Protein AF-0000000079455265 (afdb_homodimer)

pLDDT: mean 85.77, std 16.55, range [25.88, 97.94]

Radius of gyration: 20.69 Å; Cα contacts (8 Å, |Δi|>4): 339; chains: 2; bounding box: 49×58×55 Å

Nearest PDB structures (foldseek):
  6s37-assembly1_A  TM=4.394E-01  e=1.835E+00  Pseudomonas putida KT2440
  6s37-assembly1_B  TM=4.084E-01  e=3.991E+00  Pseudomonas putida KT2440
  6s1a-assembly1_B  TM=3.545E-01  e=4.190E+00  Pseudomonas putida KT2440
  5z39-assembly1_A  TM=3.601E-01  e=8.681E+00  Dictyostelium discoideum
  6s37-assembly1_A  TM=4.495E-01  e=2.405E+00  Pseudomonas putida KT2440

Solvent-accessible surface area (backbone atoms only — not comparable to full-atom values): 15069 Å² total; per-residue (Å²): 139,77,81,81,68,63,69,59,55,75,50,76,79,35,61,63,69,56,43,47,43,38,42,66,47,51,34,26,49,53,8,50,51,30,39,24,51,44,34,16,29,61,36,24,71,64,50,45,43,71,76,38,69,88,50,59,60,67,59,52,52,49,51,28,49,52,44,17,43,53,10,43,21,37,39,46,46,67,31,70,62,39,59,80,46,57,64,70,59,26,48,49,51,17,48,52,52,34,48,24,47,53,34,7,46,50,47,49,37,53,58,50,38,73,74,48,74,86,51,63,67,60,26,37,52,48,13,36,48,52,31,48,48,53,51,49,53,50,50,54,50,50,49,55,53,36,66,38,82,139,74,81,79,72,62,68,59,60,72,49,77,79,36,62,66,66,57,44,45,44,39,41,65,47,51,34,27,51,53,7,50,52,31,40,24,52,42,34,16,30,62,36,23,70,63,51,46,44,69,76,38,69,88,51,60,58,68,58,53,50,48,51,27,48,52,44,18,44,52,11,43,21,39,39,46,46,66,31,70,63,39,59,81,47,58,64,70,59,25,48,49,53,18,48,51,52,33,48,23,46,53,34,7,46,52,47,48,38,54,58,50,36,72,73,48,74,86,50,64,69,60,27,38,53,48,12,38,48,52,30,47,48,53,51,49,53,51,49,54,50,49,50,55,52,34,68,38,82

Organism: NCBI:txid69355

Structure (mmCIF, N/CA/C/O backbone):
data_AF-0000000079455265-model_v1
#
loop_
_entity.id
_entity.type
_entity.pdbx_description
1 polymer 'Uncharacterized protein'
#
loop_
_atom_site.group_PDB
_atom_site.id
_atom_site.type_symbol
_atom_site.label_atom_id
_atom_site.label_alt_id
_atom_site.label_comp_id
_atom_site.label_asym_id
_atom_site.label_entity_id
_atom_site.label_seq_id
_atom_site.pdbx_PDB_ins_code
_atom_site.Cartn_x
_atom_site.Cartn_y
_atom_site.Cartn_z
_atom_site.occupancy
_atom_site.B_iso_or_equiv
_atom_site.auth_seq_id
_atom_site.auth_comp_id
_atom_site.auth_asym_id
_atom_site.auth_atom_id
_atom_site.pdbx_PDB_model_num
ATOM 1 N N . MET A 1 1 ? 5.984 15.188 32.531 1 26.75 1 MET A N 1
ATOM 2 C CA . MET A 1 1 ? 6.594 15.633 31.266 1 26.75 1 MET A CA 1
ATOM 3 C C . MET A 1 1 ? 7.676 14.664 30.812 1 26.75 1 MET A C 1
ATOM 5 O O . MET A 1 1 ? 8.43 14.953 29.891 1 26.75 1 MET A O 1
ATOM 9 N N . GLU A 1 2 ? 8.125 13.688 31.672 1 30.86 2 GLU A N 1
ATOM 10 C CA . GLU A 1 2 ? 9.227 12.734 31.734 1 30.86 2 GLU A CA 1
ATOM 11 C C . GLU A 1 2 ? 9.211 11.797 30.531 1 30.86 2 GLU A C 1
ATOM 13 O O . GLU A 1 2 ? 10.234 11.211 30.172 1 30.86 2 GLU A O 1
ATOM 18 N N . SER A 1 3 ? 8.008 11.258 30.141 1 33.38 3 SER A N 1
ATOM 19 C CA . SER A 1 3 ? 7.723 9.922 29.641 1 33.38 3 SER A CA 1
ATOM 20 C C . SER A 1 3 ? 8.172 9.773 28.188 1 33.38 3 SER A C 1
ATOM 22 O O . SER A 1 3 ? 7.73 8.859 27.484 1 33.38 3 SER A O 1
ATOM 24 N N . SER A 1 4 ? 8.641 10.688 27.516 1 38.53 4 SER A N 1
ATOM 25 C CA . SER A 1 4 ? 9.078 10.781 26.125 1 38.53 4 SER A CA 1
ATOM 26 C C . SER A 1 4 ? 10.125 9.719 25.797 1 38.53 4 SER A C 1
ATOM 28 O O . SER A 1 4 ? 10.445 9.492 24.641 1 38.53 4 SER A O 1
ATOM 30 N N . ASP A 1 5 ? 11.125 9.445 26.578 1 38.88 5 ASP A N 1
ATOM 31 C CA . ASP A 1 5 ? 12.461 8.844 26.594 1 38.88 5 ASP A CA 1
ATOM 32 C C . ASP A 1 5 ? 12.391 7.344 26.312 1 38.88 5 ASP A C 1
ATOM 34 O O . ASP A 1 5 ? 13.297 6.777 25.703 1 38.88 5 ASP A O 1
ATOM 38 N N . GLY A 1 6 ? 11.609 6.637 27.281 1 41.06 6 GLY A N 1
ATOM 39 C CA . GLY A 1 6 ? 11.656 5.191 27.438 1 41.06 6 GLY A CA 1
ATOM 40 C C . GLY A 1 6 ? 11.273 4.441 26.188 1 41.06 6 GLY A C 1
ATOM 41 O O . GLY A 1 6 ? 11.219 3.209 26.172 1 41.06 6 GLY A O 1
ATOM 42 N N . CYS A 1 7 ? 10.305 4.938 25.516 1 46.47 7 CYS A N 1
ATOM 43 C CA . CYS A 1 7 ? 9.609 4.121 24.531 1 46.47 7 CYS A CA 1
ATOM 44 C C . CYS A 1 7 ? 10.594 3.252 23.75 1 46.47 7 CYS A C 1
ATOM 46 O O . CYS A 1 7 ? 10.344 2.066 23.531 1 46.47 7 CYS A O 1
ATOM 48 N N . CYS A 1 8 ? 11.492 3.822 22.859 1 48.44 8 CYS A N 1
ATOM 49 C CA . CYS A 1 8 ? 12.297 2.867 22.109 1 48.44 8 CYS A CA 1
ATOM 50 C C . CYS A 1 8 ? 13.422 2.299 22.953 1 48.44 8 CYS A C 1
ATOM 52 O O . CYS A 1 8 ? 14.391 2.996 23.25 1 48.44 8 CYS A O 1
ATOM 54 N N . SER A 1 9 ? 13.117 1.678 24.047 1 46.69 9 SER A N 1
ATOM 55 C CA . SER A 1 9 ? 14.094 0.929 24.812 1 46.69 9 SER A CA 1
ATOM 56 C C . SER A 1 9 ? 15.328 0.593 23.984 1 46.69 9 SER A C 1
ATOM 58 O O . SER A 1 9 ? 16.438 0.534 24.5 1 46.69 9 SER A O 1
ATOM 60 N N . LEU A 1 10 ? 15.109 0.294 22.781 1 47.81 10 LEU A N 1
ATOM 61 C CA . LEU A 1 10 ? 16.297 -0.051 22.031 1 47.81 10 LEU A CA 1
ATOM 62 C C . LEU A 1 10 ? 17.312 1.088 22.047 1 47.81 10 LEU A C 1
ATOM 64 O O . LEU A 1 10 ? 18.469 0.914 21.641 1 47.81 10 LEU A O 1
ATOM 68 N N . GLY A 1 11 ? 16.781 2.244 22.406 1 48.09 11 GLY A N 1
ATOM 69 C CA . GLY A 1 11 ? 17.625 3.432 22.469 1 48.09 11 GLY A CA 1
ATOM 70 C C . GLY A 1 11 ? 18.641 3.377 23.594 1 48.09 11 GLY A C 1
ATOM 71 O O . GLY A 1 11 ? 19.516 4.238 23.672 1 48.09 11 GLY A O 1
ATOM 72 N N . LYS A 1 12 ? 18.391 2.58 24.578 1 51.75 12 LYS A N 1
ATOM 73 C CA . LYS A 1 12 ? 19.312 2.539 25.703 1 51.75 12 LYS A CA 1
ATOM 74 C C . LYS A 1 12 ? 20.703 2.059 25.266 1 51.75 12 LYS A C 1
ATOM 76 O O . LYS A 1 12 ? 21.719 2.443 25.844 1 51.75 12 LYS A O 1
ATOM 81 N N . TYR A 1 13 ? 20.703 1.12 24.281 1 50.69 13 TYR A N 1
ATOM 82 C CA . TYR A 1 13 ? 21.984 0.491 23.984 1 50.69 13 TYR A CA 1
ATOM 83 C C . TYR A 1 13 ? 22.766 1.314 22.969 1 50.69 13 TYR A C 1
ATOM 85 O O . TYR A 1 13 ? 23.938 1.049 22.734 1 50.69 13 TYR A O 1
ATOM 93 N N . ILE A 1 14 ? 22.266 2.066 22.281 1 57.09 14 ILE A N 1
ATOM 94 C CA . ILE A 1 14 ? 22.969 2.863 21.281 1 57.09 14 ILE A CA 1
ATOM 95 C C . ILE A 1 14 ? 22.906 4.34 21.656 1 57.09 14 ILE A C 1
ATOM 97 O O . ILE A 1 14 ? 21.844 4.836 22.062 1 57.09 14 ILE A O 1
ATOM 101 N N . PRO A 1 15 ? 24.188 4.922 21.75 1 59.12 15 PRO A N 1
ATOM 102 C CA . PRO A 1 15 ? 24.172 6.363 22 1 59.12 15 PRO A CA 1
ATOM 103 C C . PRO A 1 15 ? 23.125 7.098 21.156 1 59.12 15 PRO A C 1
ATOM 105 O O . PRO A 1 15 ? 22.906 6.738 20 1 59.12 15 PRO A O 1
ATOM 108 N N . ALA A 1 16 ? 22.391 7.938 21.75 1 59.12 16 ALA A N 1
ATOM 109 C CA . ALA A 1 16 ? 21.219 8.633 21.203 1 59.12 16 ALA A CA 1
ATOM 110 C C . ALA A 1 16 ? 21.547 9.281 19.859 1 59.12 16 ALA A C 1
ATOM 112 O O . ALA A 1 16 ? 20.734 9.25 18.938 1 59.12 16 ALA A O 1
ATOM 113 N N . ASN A 1 17 ? 22.75 9.859 19.703 1 62.09 17 ASN A N 1
ATOM 114 C CA . ASN A 1 17 ? 23.141 10.555 18.469 1 62.09 17 ASN A CA 1
ATOM 115 C C . ASN A 1 17 ? 23.297 9.586 17.312 1 62.09 17 ASN A C 1
ATOM 117 O O . ASN A 1 17 ? 22.906 9.891 16.188 1 62.09 17 ASN A O 1
ATOM 121 N N . VAL A 1 18 ? 23.969 8.484 17.656 1 56.16 18 VAL A N 1
ATOM 122 C CA . VAL A 1 18 ? 24.188 7.488 16.609 1 56.16 18 VAL A CA 1
ATOM 123 C C . VAL A 1 18 ? 22.859 6.855 16.219 1 56.16 18 VAL A C 1
ATOM 125 O O . VAL A 1 18 ? 22.609 6.598 15.031 1 56.16 18 VAL A O 1
ATOM 128 N N . ARG A 1 19 ? 22.172 6.676 17.219 1 60.75 19 ARG A N 1
ATOM 129 C CA . ARG A 1 19 ? 20.875 6.066 16.953 1 60.75 19 ARG A CA 1
ATOM 130 C C . ARG A 1 19 ? 20 6.973 16.094 1 60.75 19 ARG A C 1
ATOM 132 O O . ARG A 1 19 ? 19.375 6.504 15.141 1 60.75 19 ARG A O 1
ATOM 139 N N . ALA A 1 20 ? 20.125 8.18 16.453 1 60.91 20 ALA A N 1
ATOM 140 C CA . ALA A 1 20 ? 19.344 9.141 15.68 1 60.91 20 ALA A CA 1
ATOM 141 C C . ALA A 1 20 ? 19.828 9.227 14.242 1 60.91 20 ALA A C 1
ATOM 143 O O . ALA A 1 20 ? 19.031 9.234 13.305 1 60.91 20 ALA A O 1
ATOM 144 N N . ALA A 1 21 ? 21.156 9.297 14.164 1 64.44 21 ALA A N 1
ATOM 145 C CA . ALA A 1 21 ? 21.734 9.359 12.828 1 64.44 21 ALA A CA 1
ATOM 146 C C . ALA A 1 21 ? 21.453 8.086 12.047 1 64.44 21 ALA A C 1
ATOM 148 O O . ALA A 1 21 ? 21.125 8.141 10.859 1 64.44 21 ALA A O 1
ATOM 149 N N . ALA A 1 22 ? 21.672 7.035 12.617 1 63.97 22 ALA A N 1
ATOM 150 C CA . ALA A 1 22 ? 21.438 5.742 11.969 1 63.97 22 ALA A CA 1
ATOM 151 C C . ALA A 1 22 ? 19.969 5.594 11.562 1 63.97 22 ALA A C 1
ATOM 153 O O . ALA A 1 22 ? 19.672 5.207 10.43 1 63.97 22 ALA A O 1
ATOM 154 N N . MET A 1 23 ? 19.156 5.961 12.461 1 67.56 23 MET A N 1
ATOM 155 C CA . MET A 1 23 ? 17.719 5.773 12.219 1 67.56 23 MET A CA 1
ATOM 156 C C . MET A 1 23 ? 17.188 6.832 11.258 1 67.56 23 MET A C 1
ATOM 158 O O . MET A 1 23 ? 16.25 6.574 10.508 1 67.56 23 MET A O 1
ATOM 162 N N . ASN A 1 24 ? 17.906 7.824 11.281 1 68.5 24 ASN A N 1
ATOM 163 C CA . ASN A 1 24 ? 17.344 8.922 10.5 1 68.5 24 ASN A CA 1
ATOM 164 C C . ASN A 1 24 ? 18.047 9.078 9.164 1 68.5 24 ASN A C 1
ATOM 166 O O . ASN A 1 24 ? 17.516 9.688 8.234 1 68.5 24 ASN A O 1
ATOM 170 N N . THR A 1 25 ? 19.156 8.562 9.102 1 71.25 25 THR A N 1
ATOM 171 C CA . THR A 1 25 ? 19.875 8.82 7.863 1 71.25 25 THR A CA 1
ATOM 172 C C . THR A 1 25 ? 20.266 7.504 7.184 1 71.25 25 THR A C 1
ATOM 174 O O . THR A 1 25 ? 19.828 7.234 6.062 1 71.25 25 THR A O 1
ATOM 177 N N . TYR A 1 26 ? 20.906 6.668 7.863 1 71.38 26 TYR A N 1
ATOM 178 C CA . TYR A 1 26 ? 21.516 5.516 7.195 1 71.38 26 TYR A CA 1
ATOM 179 C C . TYR A 1 26 ? 20.469 4.43 6.941 1 71.38 26 TYR A C 1
ATOM 181 O O . TYR A 1 26 ? 20.422 3.852 5.852 1 71.38 26 TYR A O 1
ATOM 189 N N . PHE A 1 27 ? 19.719 4.258 7.844 1 76.94 27 PHE A N 1
ATOM 190 C CA . PHE A 1 27 ? 18.766 3.16 7.742 1 76.94 27 PHE A CA 1
ATOM 191 C C . PHE A 1 27 ? 17.75 3.426 6.633 1 76.94 27 PHE A C 1
ATOM 193 O O . PHE A 1 27 ? 17.453 2.541 5.828 1 76.94 27 PHE A O 1
ATOM 200 N N . PRO A 1 28 ? 17.312 4.574 6.539 1 80.31 28 PRO A N 1
ATOM 201 C CA . PRO A 1 28 ? 16.359 4.863 5.457 1 80.31 28 PRO A CA 1
ATOM 202 C C . PRO A 1 28 ? 16.984 4.707 4.07 1 80.31 28 PRO A C 1
ATOM 204 O O . PRO A 1 28 ? 16.344 4.184 3.156 1 80.31 28 PRO A O 1
ATOM 207 N N . TRP A 1 29 ? 18.25 5.043 4.008 1 87.56 29 TRP A N 1
ATOM 208 C CA . TRP A 1 29 ? 18.922 4.918 2.719 1 87.56 29 TRP A CA 1
ATOM 209 C C . TRP A 1 29 ? 19.125 3.453 2.355 1 87.56 29 TRP A C 1
ATOM 211 O O . TRP A 1 29 ? 18.922 3.055 1.207 1 87.56 29 TRP A O 1
ATOM 221 N N . SER A 1 30 ? 19.516 2.754 3.316 1 89.81 30 SER A N 1
ATOM 222 C CA . SER A 1 30 ? 19.703 1.326 3.068 1 89.81 30 SER A CA 1
ATOM 223 C C . SER A 1 30 ? 18.391 0.668 2.65 1 89.81 30 SER A C 1
ATOM 225 O O . SER A 1 30 ? 18.375 -0.166 1.742 1 89.81 30 SER A O 1
ATOM 227 N N . GLY A 1 31 ? 17.359 0.992 3.287 1 93.62 31 GLY A N 1
ATOM 228 C CA . GLY A 1 31 ? 16.047 0.465 2.918 1 93.62 31 GLY A CA 1
ATOM 229 C C . GLY A 1 31 ? 15.633 0.842 1.509 1 93.62 31 GLY A C 1
ATOM 230 O O . GLY A 1 31 ? 15.062 0.024 0.785 1 93.62 31 GLY A O 1
ATOM 231 N N . ALA A 1 32 ? 15.922 2.018 1.12 1 94.25 32 ALA A N 1
ATOM 232 C CA . ALA A 1 32 ? 15.562 2.521 -0.204 1 94.25 32 ALA A CA 1
ATOM 233 C C . ALA A 1 32 ? 16.328 1.774 -1.297 1 94.25 32 ALA A C 1
ATOM 235 O O . ALA A 1 32 ? 15.758 1.438 -2.338 1 94.25 32 ALA A O 1
ATOM 236 N N . VAL A 1 33 ? 17.562 1.523 -1.053 1 93.56 33 VAL A N 1
ATOM 237 C CA . VAL A 1 33 ? 18.375 0.803 -2.018 1 93.56 33 VAL A CA 1
ATOM 238 C C . VAL A 1 33 ? 17.859 -0.627 -2.17 1 93.56 33 VAL A C 1
ATOM 240 O O . VAL A 1 33 ? 17.719 -1.126 -3.289 1 93.56 33 VAL A O 1
ATOM 243 N N . CYS A 1 34 ? 17.562 -1.274 -1.014 1 96.5 34 CYS A N 1
ATOM 244 C CA . CYS A 1 34 ? 17.016 -2.625 -1.047 1 96.5 34 CYS A CA 1
ATOM 245 C C . CYS A 1 34 ? 15.68 -2.65 -1.771 1 96.5 34 CYS A C 1
ATOM 247 O O . CYS A 1 34 ? 15.406 -3.57 -2.543 1 96.5 34 CYS A O 1
ATOM 249 N N . TYR A 1 35 ? 14.945 -1.666 -1.561 1 97.38 35 TYR A N 1
ATOM 250 C CA . TYR A 1 35 ? 13.656 -1.534 -2.227 1 97.38 35 TYR A CA 1
ATOM 251 C C . TYR A 1 35 ? 13.828 -1.429 -3.736 1 97.38 35 TYR A C 1
ATOM 253 O O . TYR A 1 35 ? 13.109 -2.08 -4.496 1 97.38 35 TYR A O 1
ATOM 261 N N . SER A 1 36 ? 14.773 -0.657 -4.223 1 96.06 36 SER A N 1
ATOM 262 C CA . SER A 1 36 ? 14.992 -0.458 -5.652 1 96.06 36 SER A CA 1
ATOM 263 C C . SER A 1 36 ? 15.531 -1.726 -6.312 1 96.06 36 SER A C 1
ATOM 265 O O . SER A 1 36 ? 15.141 -2.059 -7.434 1 96.06 36 SER A O 1
ATOM 267 N N . VAL A 1 37 ? 16.359 -2.355 -5.621 1 95.19 37 VAL A N 1
ATOM 268 C CA . VAL A 1 37 ? 16.875 -3.615 -6.133 1 95.19 37 VAL A CA 1
ATOM 269 C C . VAL A 1 37 ? 15.766 -4.652 -6.211 1 95.19 37 VAL A C 1
ATOM 271 O O . VAL A 1 37 ? 15.68 -5.414 -7.18 1 95.19 37 VAL A O 1
ATOM 274 N N . LEU A 1 38 ? 14.953 -4.605 -5.141 1 96.5 38 LEU A N 1
ATOM 275 C CA . LEU A 1 38 ? 13.812 -5.512 -5.121 1 96.5 38 LEU A CA 1
ATOM 276 C C . LEU A 1 38 ? 12.883 -5.238 -6.301 1 96.5 38 LEU A C 1
ATOM 278 O O . LEU A 1 38 ? 12.406 -6.168 -6.953 1 96.5 38 LEU A O 1
ATOM 282 N N . SER A 1 39 ? 12.594 -4.027 -6.602 1 97.31 39 SER A N 1
ATOM 283 C CA . SER A 1 39 ? 11.75 -3.641 -7.727 1 97.31 39 SER A CA 1
ATOM 284 C C . SER A 1 39 ? 12.305 -4.172 -9.047 1 97.31 39 SER A C 1
ATOM 286 O O . SER A 1 39 ? 11.578 -4.773 -9.836 1 97.31 39 SER A O 1
ATOM 288 N N . ALA A 1 40 ? 13.594 -3.99 -9.258 1 95.25 40 ALA A N 1
ATOM 289 C CA . ALA A 1 40 ? 14.242 -4.461 -10.477 1 95.25 40 ALA A CA 1
ATOM 290 C C . ALA A 1 40 ? 14.203 -5.984 -10.57 1 95.25 40 ALA A C 1
ATOM 292 O O . ALA A 1 40 ? 14 -6.543 -11.648 1 95.25 40 ALA A O 1
ATOM 293 N N . SER A 1 41 ? 14.359 -6.594 -9.492 1 95.31 41 SER A N 1
ATOM 294 C CA . SER A 1 41 ? 14.398 -8.047 -9.453 1 95.31 41 SER A CA 1
ATOM 295 C C . SER A 1 41 ? 13.023 -8.648 -9.758 1 95.31 41 SER A C 1
ATOM 297 O O . SER A 1 41 ? 12.922 -9.695 -10.398 1 95.31 41 SER A O 1
ATOM 299 N N . VAL A 1 42 ? 11.992 -8.055 -9.188 1 94.44 42 VAL A N 1
ATOM 300 C CA . VAL A 1 42 ? 10.641 -8.555 -9.414 1 94.44 42 VAL A CA 1
ATOM 301 C C . VAL A 1 42 ? 10.25 -8.352 -10.875 1 94.44 42 VAL A C 1
ATOM 303 O O . VAL A 1 42 ? 9.617 -9.227 -11.484 1 94.44 42 VAL A O 1
ATOM 306 N N . ILE A 1 43 ? 10.648 -7.27 -11.422 1 94.5 43 ILE A N 1
ATOM 307 C CA . ILE A 1 43 ? 10.312 -6.941 -12.805 1 94.5 43 ILE A CA 1
ATOM 308 C C . ILE A 1 43 ? 11.18 -7.77 -13.758 1 94.5 43 ILE A C 1
ATOM 310 O O . ILE A 1 43 ? 10.727 -8.156 -14.836 1 94.5 43 ILE A O 1
ATOM 314 N N . HIS A 1 44 ? 12.398 -8.008 -13.367 1 94.12 44 HIS A N 1
ATOM 315 C CA . HIS A 1 44 ? 13.297 -8.891 -14.109 1 94.12 44 HIS A CA 1
ATOM 316 C C . HIS A 1 44 ? 13.758 -10.062 -13.25 1 94.12 44 HIS A C 1
ATOM 318 O O . HIS A 1 44 ? 14.836 -10.016 -12.656 1 94.12 44 HIS A O 1
ATOM 324 N N . PRO A 1 45 ? 13.141 -11.188 -13.344 1 88.88 45 PRO A N 1
ATOM 325 C CA . PRO A 1 45 ? 13.367 -12.289 -12.406 1 88.88 45 PRO A CA 1
ATOM 326 C C . PRO A 1 45 ? 14.734 -12.945 -12.586 1 88.88 45 PRO A C 1
ATOM 328 O O . PRO A 1 45 ? 15.203 -13.664 -11.695 1 88.88 45 PRO A O 1
ATOM 331 N N . ASN A 1 46 ? 15.414 -12.672 -13.547 1 89.44 46 ASN A N 1
ATOM 332 C CA . ASN A 1 46 ? 16.734 -13.273 -13.758 1 89.44 46 ASN A CA 1
ATOM 333 C C . ASN A 1 46 ? 17.844 -12.375 -13.234 1 89.44 46 ASN A C 1
ATOM 335 O O . ASN A 1 46 ? 19.016 -12.734 -13.305 1 89.44 46 ASN A O 1
ATOM 339 N N . LEU A 1 47 ? 17.484 -11.305 -12.734 1 89.81 47 LEU A N 1
ATOM 340 C CA . LEU A 1 47 ? 18.484 -10.359 -12.227 1 89.81 47 LEU A CA 1
ATOM 341 C C . LEU A 1 47 ? 19.203 -10.93 -11.016 1 89.81 47 LEU A C 1
ATOM 343 O O . LEU A 1 47 ? 20.438 -10.945 -10.977 1 89.81 47 LEU A O 1
ATOM 347 N N . LEU A 1 48 ? 18.484 -11.492 -10.07 1 88.31 48 LEU A N 1
ATOM 348 C CA . LEU A 1 48 ? 19.078 -11.922 -8.805 1 88.31 48 LEU A CA 1
ATOM 349 C C . LEU A 1 48 ? 19.891 -13.195 -8.992 1 88.31 48 LEU A C 1
ATOM 351 O O . LEU A 1 48 ? 20.984 -13.32 -8.422 1 88.31 48 LEU A O 1
ATOM 355 N N . PRO A 1 49 ? 19.391 -14.102 -9.719 1 88.06 49 PRO A N 1
ATOM 356 C CA . PRO A 1 49 ? 20.234 -15.273 -9.969 1 88.06 49 PRO A CA 1
ATOM 357 C C . PRO A 1 49 ? 21.578 -14.914 -10.617 1 88.06 49 PRO A C 1
ATOM 359 O O . PRO A 1 49 ? 22.578 -15.609 -10.406 1 88.06 49 PRO A O 1
ATOM 362 N N . ARG A 1 50 ? 21.578 -13.883 -11.391 1 87.31 50 ARG A N 1
ATOM 363 C CA . ARG A 1 50 ? 22.812 -13.445 -12.031 1 87.31 50 ARG A CA 1
ATOM 364 C C . ARG A 1 50 ? 23.766 -12.828 -11.016 1 87.31 50 ARG A C 1
ATOM 366 O O . ARG A 1 50 ? 24.984 -12.984 -11.125 1 87.31 50 ARG A O 1
ATOM 373 N N . ILE A 1 51 ? 23.219 -12.133 -10.055 1 87.19 51 ILE A N 1
ATOM 374 C CA . ILE A 1 51 ? 24.031 -11.461 -9.039 1 87.19 51 ILE A CA 1
ATOM 375 C C . ILE A 1 51 ? 24.375 -12.453 -7.926 1 87.19 51 ILE A C 1
ATOM 377 O O . ILE A 1 51 ? 25.5 -12.438 -7.406 1 87.19 51 ILE A O 1
ATOM 381 N N . PHE A 1 52 ? 23.469 -13.297 -7.551 1 89.12 52 PHE A N 1
ATOM 382 C CA . PHE A 1 52 ? 23.641 -14.281 -6.488 1 89.12 52 PHE A CA 1
ATOM 383 C C . PHE A 1 52 ? 23.328 -15.68 -6.992 1 89.12 52 PHE A C 1
ATOM 385 O O . PHE A 1 52 ? 22.297 -16.25 -6.645 1 89.12 52 PHE A O 1
ATOM 392 N N . PRO A 1 53 ? 24.297 -16.281 -7.664 1 86.56 53 PRO A N 1
ATOM 393 C CA . PRO A 1 53 ? 24.031 -17.578 -8.305 1 86.56 53 PRO A CA 1
ATOM 394 C C . PRO A 1 53 ? 23.906 -18.719 -7.305 1 86.56 53 PRO A C 1
ATOM 396 O O . PRO A 1 53 ? 23.25 -19.719 -7.59 1 86.56 53 PRO A O 1
ATOM 399 N N . GLU A 1 54 ? 24.328 -18.578 -6.207 1 89.44 54 GLU A N 1
ATOM 400 C CA . GLU A 1 54 ? 24.359 -19.672 -5.238 1 89.44 54 GLU A CA 1
ATOM 401 C C . GLU A 1 54 ? 23.125 -19.625 -4.328 1 89.44 54 GLU A C 1
ATOM 403 O O . GLU A 1 54 ? 22.844 -20.594 -3.615 1 89.44 54 GLU A O 1
ATOM 408 N N . GLN A 1 55 ? 22.438 -18.547 -4.367 1 87.56 55 GLN A N 1
ATOM 409 C CA . GLN A 1 55 ? 21.312 -18.375 -3.455 1 87.56 55 GLN A CA 1
ATOM 410 C C . GLN A 1 55 ? 19.984 -18.531 -4.188 1 87.56 55 GLN A C 1
ATOM 412 O O . GLN A 1 55 ? 19.891 -18.234 -5.379 1 87.56 55 GLN A O 1
ATOM 417 N N . ASP A 1 56 ? 19.078 -19.047 -3.393 1 90.88 56 ASP A N 1
ATOM 418 C CA . ASP A 1 56 ? 17.734 -19.125 -3.951 1 90.88 56 ASP A CA 1
ATOM 419 C C . ASP A 1 56 ? 17.109 -17.75 -4.117 1 90.88 56 ASP A C 1
ATOM 421 O O . ASP A 1 56 ? 17.25 -16.891 -3.24 1 90.88 56 ASP A O 1
ATOM 425 N N . VAL A 1 57 ? 16.484 -17.406 -5.211 1 88.75 57 VAL A N 1
ATOM 426 C CA . VAL A 1 57 ? 15.891 -16.125 -5.555 1 88.75 57 VAL A CA 1
ATOM 427 C C . VAL A 1 57 ? 14.891 -15.703 -4.48 1 88.75 57 VAL A C 1
ATOM 429 O O . VAL A 1 57 ? 14.852 -14.539 -4.078 1 88.75 57 VAL A O 1
ATOM 432 N N . GLY A 1 58 ? 14.109 -16.594 -4.004 1 90.81 58 GLY A N 1
ATOM 433 C CA . GLY A 1 58 ? 13.117 -16.312 -2.982 1 90.81 58 GLY A CA 1
ATOM 434 C C . GLY A 1 58 ? 13.719 -15.828 -1.678 1 90.81 58 GLY A C 1
ATOM 435 O O . GLY A 1 58 ? 13.195 -14.898 -1.054 1 90.81 58 GLY A O 1
ATOM 436 N N . THR A 1 59 ? 14.781 -16.438 -1.371 1 92.94 59 THR A N 1
ATOM 437 C CA . THR A 1 59 ? 15.453 -16.062 -0.132 1 92.94 59 THR A CA 1
ATOM 438 C C . THR A 1 59 ? 16.031 -14.656 -0.234 1 92.94 59 THR A C 1
ATOM 440 O O . THR A 1 59 ? 15.891 -13.852 0.693 1 92.94 59 THR A O 1
ATOM 443 N N . VAL A 1 60 ? 16.609 -14.367 -1.313 1 93.31 60 VAL A N 1
ATOM 444 C CA . VAL A 1 60 ? 17.219 -13.055 -1.517 1 93.31 60 VAL A CA 1
ATOM 445 C C . VAL A 1 60 ? 16.141 -11.984 -1.557 1 93.31 60 VAL A C 1
ATOM 447 O O . VAL A 1 60 ? 16.297 -10.914 -0.96 1 93.31 60 VAL A O 1
ATOM 450 N N . GLU A 1 61 ? 15.055 -12.258 -2.191 1 94.25 61 GLU A N 1
ATOM 451 C CA . GLU A 1 61 ? 13.953 -11.305 -2.271 1 94.25 61 GLU A CA 1
ATOM 452 C C . GLU A 1 61 ? 13.359 -11.039 -0.892 1 94.25 61 GLU A C 1
ATOM 454 O O . GLU A 1 61 ? 13.008 -9.898 -0.575 1 94.25 61 GLU A O 1
ATOM 459 N N . ASN A 1 62 ? 13.328 -12.055 -0.098 1 92.44 62 ASN A N 1
ATOM 460 C CA . ASN A 1 62 ? 12.805 -11.898 1.254 1 92.44 62 ASN A CA 1
ATOM 461 C C . ASN A 1 62 ? 13.719 -11.031 2.115 1 92.44 62 ASN A C 1
ATOM 463 O O . ASN A 1 62 ? 13.25 -10.219 2.91 1 92.44 62 ASN A O 1
ATOM 467 N N . VAL A 1 63 ? 14.961 -11.258 1.928 1 93.94 63 VAL A N 1
ATOM 468 C CA . VAL A 1 63 ? 15.93 -10.453 2.668 1 93.94 63 VAL A CA 1
ATOM 469 C C . VAL A 1 63 ? 15.82 -8.992 2.242 1 93.94 63 VAL A C 1
ATOM 471 O O . VAL A 1 63 ? 15.836 -8.094 3.084 1 93.94 63 VAL A O 1
ATOM 474 N N . LEU A 1 64 ? 15.711 -8.789 0.943 1 95.5 64 LEU A N 1
ATOM 475 C CA . LEU A 1 64 ? 15.555 -7.438 0.42 1 95.5 64 LEU A CA 1
ATOM 476 C C . LEU A 1 64 ? 14.266 -6.801 0.928 1 95.5 64 LEU A C 1
ATOM 478 O O . LEU A 1 64 ? 14.25 -5.617 1.278 1 95.5 64 LEU A O 1
ATOM 482 N N . LEU A 1 65 ? 13.242 -7.578 1.003 1 95.56 65 LEU A N 1
ATOM 483 C CA . LEU A 1 65 ? 11.945 -7.09 1.471 1 95.56 65 LEU A CA 1
ATOM 484 C C . LEU A 1 65 ? 12.016 -6.699 2.943 1 95.56 65 LEU A C 1
ATOM 486 O O . LEU A 1 65 ? 11.539 -5.629 3.328 1 95.56 65 LEU A O 1
ATOM 490 N N . VAL A 1 66 ? 12.633 -7.555 3.758 1 94.62 66 VAL A N 1
ATOM 491 C CA . VAL A 1 66 ? 12.742 -7.297 5.188 1 94.62 66 VAL A CA 1
ATOM 492 C C . VAL A 1 66 ? 13.625 -6.07 5.426 1 94.62 66 VAL A C 1
ATOM 494 O O . VAL A 1 66 ? 13.297 -5.219 6.258 1 94.62 66 VAL A O 1
ATOM 497 N N . ALA A 1 67 ? 14.672 -6.012 4.695 1 94.56 67 ALA A N 1
ATOM 498 C CA . ALA A 1 67 ? 15.562 -4.855 4.809 1 94.56 67 ALA A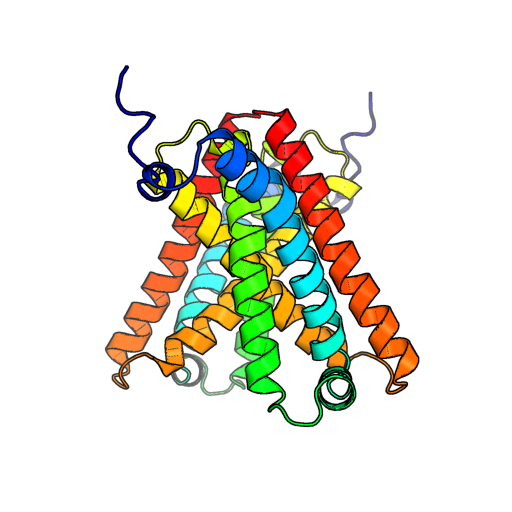 CA 1
ATOM 499 C C . ALA A 1 67 ? 14.844 -3.574 4.395 1 94.56 67 ALA A C 1
ATOM 501 O O . ALA A 1 67 ? 15.016 -2.529 5.027 1 94.56 67 ALA A O 1
ATOM 502 N N . SER A 1 68 ? 14.133 -3.65 3.299 1 95.75 68 SER A N 1
ATOM 503 C CA . SER A 1 68 ? 13.352 -2.5 2.859 1 95.75 68 SER A CA 1
ATOM 504 C C . SER A 1 68 ? 12.305 -2.111 3.896 1 95.75 68 SER A C 1
ATOM 506 O O . SER A 1 68 ? 12.078 -0.926 4.148 1 95.75 68 SER A O 1
ATOM 508 N N . HIS A 1 69 ? 11.656 -3.039 4.535 1 95.5 69 HIS A N 1
ATOM 509 C CA . HIS A 1 69 ? 10.656 -2.791 5.562 1 95.5 69 HIS A CA 1
ATOM 510 C C . HIS A 1 69 ? 11.258 -2.053 6.754 1 95.5 69 HIS A C 1
ATOM 512 O O . HIS A 1 69 ? 10.672 -1.086 7.25 1 95.5 69 HIS A O 1
ATOM 518 N N . MET A 1 70 ? 12.367 -2.52 7.16 1 93.12 70 MET A N 1
ATOM 519 C CA . MET A 1 70 ? 13.016 -1.921 8.32 1 93.12 70 MET A CA 1
ATOM 520 C C . MET A 1 70 ? 13.508 -0.513 8 1 93.12 70 MET A C 1
ATOM 522 O O . MET A 1 70 ? 13.32 0.411 8.789 1 93.12 70 MET A O 1
ATOM 526 N N . GLY A 1 71 ? 14.156 -0.406 6.926 1 93.31 71 GLY A N 1
ATOM 527 C CA . GLY A 1 71 ? 14.672 0.899 6.539 1 93.31 71 GLY A CA 1
ATOM 528 C C . GLY A 1 71 ? 13.578 1.926 6.309 1 93.31 71 GLY A C 1
ATOM 529 O O . GLY A 1 71 ? 13.602 3.004 6.906 1 93.31 71 GLY A O 1
ATOM 530 N N . ILE A 1 72 ? 12.594 1.582 5.469 1 94.75 72 ILE A N 1
ATOM 531 C CA . ILE A 1 72 ? 11.5 2.498 5.145 1 94.75 72 ILE A CA 1
ATOM 532 C C . ILE A 1 72 ? 10.625 2.711 6.379 1 94.75 72 ILE A C 1
ATOM 534 O O . ILE A 1 72 ? 10.125 3.812 6.605 1 94.75 72 ILE A O 1
ATOM 538 N N . GLY A 1 73 ? 10.508 1.698 7.172 1 94.44 73 GLY A N 1
ATOM 539 C CA . GLY A 1 73 ? 9.758 1.822 8.414 1 94.44 73 GLY A CA 1
ATOM 540 C C . GLY A 1 73 ? 10.375 2.807 9.383 1 94.44 73 GLY A C 1
ATOM 541 O O . GLY A 1 73 ? 9.672 3.607 10 1 94.44 73 GLY A O 1
ATOM 542 N N . ALA A 1 74 ? 11.641 2.73 9.547 1 90.38 74 ALA A N 1
ATOM 543 C CA . ALA A 1 74 ? 12.336 3.678 10.414 1 90.38 74 ALA A CA 1
ATOM 544 C C . ALA A 1 74 ? 12.211 5.102 9.883 1 90.38 74 ALA A C 1
ATOM 546 O O . ALA A 1 74 ? 12.016 6.043 10.656 1 90.38 74 ALA A O 1
ATOM 547 N N . PHE A 1 75 ? 12.336 5.16 8.617 1 92.19 75 PHE A N 1
ATOM 548 C CA . PHE A 1 75 ? 12.156 6.453 7.973 1 92.19 75 PHE A CA 1
ATOM 549 C C . PHE A 1 75 ? 10.773 7.02 8.266 1 92.19 75 PHE A C 1
ATOM 551 O O . PHE A 1 75 ? 10.641 8.195 8.617 1 92.19 75 PHE A O 1
ATOM 558 N N . MET A 1 76 ? 9.805 6.156 8.18 1 93.75 76 MET A N 1
ATOM 559 C CA . MET A 1 76 ? 8.422 6.57 8.406 1 93.75 76 MET A CA 1
ATOM 560 C C . MET A 1 76 ? 8.195 6.949 9.859 1 93.75 76 MET A C 1
ATOM 562 O O . MET A 1 76 ? 7.52 7.938 10.148 1 93.75 76 MET A O 1
ATOM 566 N N . ALA A 1 77 ? 8.773 6.211 10.758 1 90.56 77 ALA A N 1
ATOM 567 C CA . ALA A 1 77 ? 8.578 6.441 12.195 1 90.56 77 ALA A CA 1
ATOM 568 C C . ALA A 1 77 ? 9.242 7.746 12.633 1 90.56 77 ALA A C 1
ATOM 570 O O . ALA A 1 77 ? 8.867 8.32 13.656 1 90.56 77 ALA A O 1
ATOM 571 N N . GLY A 1 78 ? 10.219 8.18 11.891 1 88.94 78 GLY A N 1
ATOM 572 C CA . GLY A 1 78 ? 10.945 9.391 12.258 1 88.94 78 GLY A CA 1
ATOM 573 C C . GLY A 1 78 ? 10.414 10.633 11.578 1 88.94 78 GLY A C 1
ATOM 574 O O . GLY A 1 78 ? 11.008 11.711 11.695 1 88.94 78 GLY A O 1
ATOM 575 N N . ARG A 1 79 ? 9.289 10.484 10.961 1 91 79 ARG A N 1
ATOM 576 C CA . ARG A 1 79 ? 8.719 11.633 10.266 1 91 79 ARG A CA 1
ATOM 577 C C . ARG A 1 79 ? 8.078 12.609 11.242 1 91 79 ARG A C 1
ATOM 579 O O . ARG A 1 79 ? 7.461 12.195 12.227 1 91 79 ARG A O 1
ATOM 586 N N . PRO A 1 80 ? 8.18 13.945 10.977 1 90 80 PRO A N 1
ATOM 587 C CA . PRO A 1 80 ? 7.699 14.977 11.898 1 90 80 PRO A CA 1
ATOM 588 C C . PRO A 1 80 ? 6.203 14.875 12.172 1 90 80 PRO A C 1
ATOM 590 O O . PRO A 1 80 ? 5.762 15.125 13.297 1 90 80 PRO A O 1
ATOM 593 N N . HIS A 1 81 ? 5.402 14.539 11.281 1 91.81 81 HIS A N 1
ATOM 594 C CA . HIS A 1 81 ? 3.961 14.523 11.492 1 91.81 81 HIS A CA 1
ATOM 595 C C . HIS A 1 81 ? 3.553 13.383 12.422 1 91.81 81 HIS A C 1
ATOM 597 O O . HIS A 1 81 ? 2.447 13.383 12.969 1 91.81 81 HIS A O 1
ATOM 603 N N . LEU A 1 82 ? 4.469 12.391 12.578 1 92 82 LEU A N 1
ATOM 604 C CA . LEU A 1 82 ? 4.176 11.273 13.461 1 92 82 LEU A CA 1
ATOM 605 C C . LEU A 1 82 ? 4.84 11.461 14.82 1 92 82 LEU A C 1
ATOM 607 O O . LEU A 1 82 ? 4.504 10.766 15.781 1 92 82 LEU A O 1
ATOM 611 N N . MET A 1 83 ? 5.699 12.414 14.898 1 88.44 83 MET A N 1
ATOM 612 C CA . MET A 1 83 ? 6.496 12.586 16.109 1 88.44 83 MET A CA 1
ATOM 613 C C . MET A 1 83 ? 5.652 13.164 17.25 1 88.44 83 MET A C 1
ATOM 615 O O . MET A 1 83 ? 6.027 13.062 18.406 1 88.44 83 MET A O 1
ATOM 619 N N . SER A 1 84 ? 4.547 13.695 16.969 1 87.38 84 SER A N 1
ATOM 620 C CA . SER A 1 84 ? 3.668 14.25 18 1 87.38 84 SER A CA 1
ATOM 621 C C . SER A 1 84 ? 2.836 13.164 18.656 1 87.38 84 SER A C 1
ATOM 623 O O . SER A 1 84 ? 2.221 13.391 19.703 1 87.38 84 SER A O 1
ATOM 625 N N . LEU A 1 85 ? 2.852 11.992 18.141 1 91.06 85 LEU A N 1
ATOM 626 C CA . LEU A 1 85 ? 2.029 10.891 18.625 1 91.06 85 LEU A CA 1
ATOM 627 C C . LEU A 1 85 ? 2.777 10.086 19.688 1 91.06 85 LEU A C 1
ATOM 629 O O . LEU A 1 85 ? 4.012 10.07 19.703 1 91.06 85 LEU A O 1
ATOM 633 N N . PRO A 1 86 ? 1.979 9.492 20.562 1 91.94 86 PRO A N 1
ATOM 634 C CA . PRO A 1 86 ? 2.633 8.539 21.453 1 91.94 86 PRO A CA 1
ATOM 635 C C . PRO A 1 86 ? 3.35 7.414 20.719 1 91.94 86 PRO A C 1
ATOM 637 O O . PRO A 1 86 ? 2.988 7.094 19.578 1 91.94 86 PRO A O 1
ATOM 640 N N . CYS A 1 87 ? 4.32 6.742 21.328 1 87.75 87 CYS A N 1
ATOM 641 C CA . CYS A 1 87 ? 5.215 5.773 20.703 1 87.75 87 CYS A CA 1
ATOM 642 C C . CYS A 1 87 ? 4.43 4.625 20.078 1 87.75 87 CYS A C 1
ATOM 644 O O . CYS A 1 87 ? 4.668 4.25 18.938 1 87.75 87 CYS A O 1
ATOM 646 N N . LYS A 1 88 ? 3.523 4.129 20.828 1 92.06 88 LYS A N 1
ATOM 647 C CA . LYS A 1 88 ? 2.764 2.977 20.344 1 92.06 88 LYS A CA 1
ATOM 648 C C . LYS A 1 88 ? 1.978 3.322 19.078 1 92.06 88 LYS A C 1
ATOM 650 O O . LYS A 1 88 ? 1.95 2.543 18.125 1 92.06 88 LYS A O 1
ATOM 655 N N . GLN A 1 89 ? 1.325 4.449 19.078 1 93.88 89 GLN A N 1
ATOM 656 C CA . GLN A 1 89 ? 0.541 4.875 17.922 1 93.88 89 GLN A CA 1
ATOM 657 C C . GLN A 1 89 ? 1.443 5.23 16.75 1 93.88 89 GLN A C 1
ATOM 659 O O . GLN A 1 89 ? 1.106 4.953 15.594 1 93.88 89 GLN A O 1
ATOM 664 N N . ARG A 1 90 ? 2.539 5.816 17.031 1 94 90 ARG A N 1
ATOM 665 C CA . ARG A 1 90 ? 3.523 6.172 16.016 1 94 90 ARG A CA 1
ATOM 666 C C . ARG A 1 90 ? 3.982 4.941 15.242 1 94 90 ARG A C 1
ATOM 668 O O . ARG A 1 90 ? 3.975 4.934 14.016 1 94 90 ARG A O 1
ATOM 675 N N . TRP A 1 91 ? 4.281 3.932 15.992 1 92.56 91 TRP A N 1
ATOM 676 C CA . TRP A 1 91 ? 4.793 2.717 15.367 1 92.56 91 TRP A CA 1
ATOM 677 C C . TRP A 1 91 ? 3.67 1.958 14.664 1 92.56 91 TRP A C 1
ATOM 679 O O . TRP A 1 91 ? 3.9 1.298 13.648 1 92.56 91 TRP A O 1
ATOM 689 N N . LEU A 1 92 ? 2.5 2.113 15.195 1 95 92 LEU A N 1
ATOM 690 C CA . LEU A 1 92 ? 1.369 1.488 14.523 1 95 92 LEU A CA 1
ATOM 691 C C . LEU A 1 92 ? 1.171 2.084 13.133 1 95 92 LEU A C 1
ATOM 693 O O . LEU A 1 92 ? 1.078 1.352 12.141 1 95 92 LEU A O 1
ATOM 697 N N . TYR A 1 93 ? 1.192 3.383 13.047 1 96.31 93 TYR A N 1
ATOM 698 C CA . TYR A 1 93 ? 0.995 4.051 11.766 1 96.31 93 TYR A CA 1
ATOM 699 C C . TYR A 1 93 ? 2.189 3.83 10.852 1 96.31 93 TYR A C 1
ATOM 701 O O . TYR A 1 93 ? 2.023 3.58 9.656 1 96.31 93 TYR A O 1
ATOM 709 N N . ALA A 1 94 ? 3.371 3.85 11.414 1 95.94 94 ALA A N 1
ATOM 710 C CA . ALA A 1 94 ? 4.574 3.65 10.617 1 95.94 94 ALA A CA 1
ATOM 711 C C . ALA A 1 94 ? 4.598 2.256 9.992 1 95.94 94 ALA A C 1
ATOM 713 O O . ALA A 1 94 ? 4.863 2.104 8.797 1 95.94 94 ALA A O 1
ATOM 714 N N . THR A 1 95 ? 4.324 1.312 10.805 1 95.38 95 THR A N 1
ATOM 715 C CA . THR A 1 95 ? 4.328 -0.067 10.328 1 95.38 95 THR A CA 1
ATOM 716 C C . THR A 1 95 ? 3.203 -0.291 9.32 1 95.38 95 THR A C 1
ATOM 718 O O . THR A 1 95 ? 3.4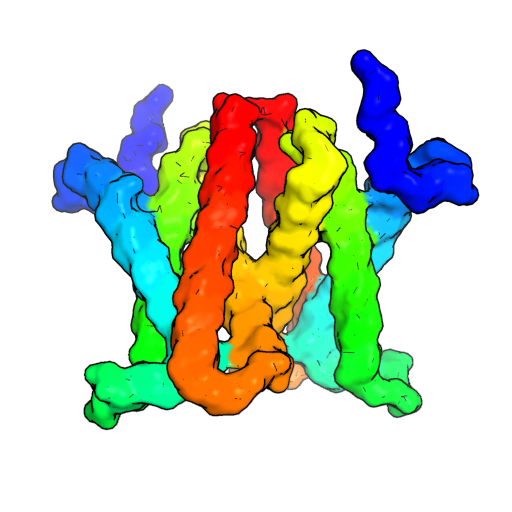02 -0.944 8.297 1 95.38 95 THR A O 1
ATOM 721 N N . TYR A 1 96 ? 2.102 0.242 9.625 1 97 96 TYR A N 1
ATOM 722 C CA . TYR A 1 96 ? 0.945 0.145 8.742 1 97 96 TYR A CA 1
ATOM 723 C C . TYR A 1 96 ? 1.265 0.702 7.363 1 97 96 TYR A C 1
ATOM 725 O O . TYR A 1 96 ? 1.055 0.029 6.352 1 97 96 TYR A O 1
ATOM 733 N N . LEU A 1 97 ? 1.778 1.857 7.289 1 97.25 97 LEU A N 1
ATOM 734 C CA . LEU A 1 97 ? 2.078 2.533 6.031 1 97.25 97 LEU A CA 1
ATOM 735 C C . LEU A 1 97 ? 3.209 1.826 5.293 1 97.25 97 LEU A C 1
AT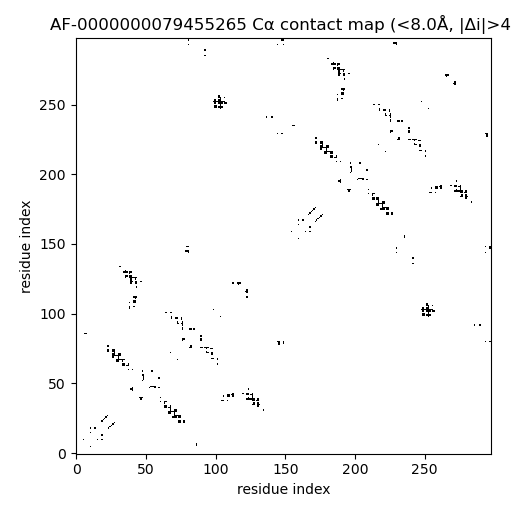OM 737 O O . LEU A 1 97 ? 3.164 1.689 4.066 1 97.25 97 LEU A O 1
ATOM 741 N N . THR A 1 98 ? 4.16 1.342 6.039 1 97.5 98 THR A N 1
ATOM 742 C CA . THR A 1 98 ? 5.305 0.673 5.426 1 97.5 98 THR A CA 1
ATOM 743 C C . THR A 1 98 ? 4.887 -0.666 4.824 1 97.5 98 THR A C 1
ATOM 745 O O . THR A 1 98 ? 5.344 -1.033 3.738 1 97.5 98 THR A O 1
ATOM 748 N N . VAL A 1 99 ? 4.047 -1.323 5.508 1 96.62 99 VAL A N 1
ATOM 749 C CA . VAL A 1 99 ? 3.557 -2.602 5 1 96.62 99 VAL A CA 1
ATOM 750 C C . VAL A 1 99 ? 2.764 -2.377 3.715 1 96.62 99 VAL A C 1
ATOM 752 O O . VAL A 1 99 ? 2.99 -3.061 2.713 1 96.62 99 VAL A O 1
ATOM 755 N N . LEU A 1 100 ? 1.896 -1.432 3.727 1 96.94 100 LEU A N 1
ATOM 756 C CA . LEU A 1 100 ? 1.097 -1.122 2.547 1 96.94 100 LEU A CA 1
ATOM 757 C C . LEU A 1 100 ? 1.985 -0.68 1.389 1 96.94 100 LEU A C 1
ATOM 759 O O . LEU A 1 100 ? 1.742 -1.05 0.238 1 96.94 100 LEU A O 1
ATOM 763 N N . PHE A 1 101 ? 2.967 0.072 1.681 1 97.94 101 PHE A N 1
ATOM 764 C CA . PHE A 1 101 ? 3.879 0.574 0.66 1 97.94 101 PHE A CA 1
ATOM 765 C C . PHE A 1 101 ? 4.652 -0.57 0.013 1 97.94 101 PHE A C 1
ATOM 767 O O . PHE A 1 101 ? 4.68 -0.691 -1.213 1 97.94 101 PHE A O 1
ATOM 774 N N . ASN A 1 102 ? 5.242 -1.403 0.869 1 97.75 102 ASN A N 1
ATOM 775 C CA . ASN A 1 102 ? 6.066 -2.49 0.355 1 97.75 102 ASN A CA 1
ATOM 776 C C . ASN A 1 102 ? 5.223 -3.557 -0.34 1 97.75 102 ASN A C 1
ATOM 778 O O . ASN A 1 102 ? 5.543 -3.979 -1.452 1 97.75 102 ASN A O 1
ATOM 782 N N . MET A 1 103 ? 4.191 -3.924 0.3 1 97.31 103 MET A N 1
ATOM 783 C CA . MET A 1 103 ? 3.355 -4.98 -0.264 1 97.31 103 MET A CA 1
ATOM 784 C C . MET A 1 103 ? 2.623 -4.488 -1.508 1 97.31 103 MET A C 1
ATOM 786 O O . MET A 1 103 ? 2.496 -5.223 -2.49 1 97.31 103 MET A O 1
ATOM 790 N N . GLY A 1 104 ? 2.16 -3.312 -1.418 1 97.62 104 GLY A N 1
ATOM 791 C CA . GLY A 1 104 ? 1.514 -2.717 -2.578 1 97.62 104 GLY A CA 1
ATOM 792 C C . GLY A 1 104 ? 2.443 -2.566 -3.766 1 97.62 104 GLY A C 1
ATOM 793 O O . GLY A 1 104 ? 2.041 -2.795 -4.91 1 97.62 104 GLY A O 1
ATOM 794 N N . SER A 1 105 ? 3.66 -2.154 -3.514 1 97.69 105 SER A N 1
ATOM 795 C CA . SER A 1 105 ? 4.648 -2.045 -4.582 1 97.69 105 SER A CA 1
ATOM 796 C C . SER A 1 105 ? 4.953 -3.406 -5.195 1 97.69 105 SER A C 1
ATOM 798 O O . SER A 1 105 ? 5.035 -3.539 -6.418 1 97.69 105 SER A O 1
ATOM 800 N N . LEU A 1 106 ? 5.074 -4.371 -4.336 1 96.5 106 LEU A N 1
ATOM 801 C CA . LEU A 1 106 ? 5.383 -5.719 -4.801 1 96.5 106 LEU A CA 1
ATOM 802 C C . LEU A 1 106 ? 4.32 -6.215 -5.777 1 96.5 106 LEU A C 1
ATOM 804 O O . LEU A 1 106 ? 4.648 -6.719 -6.852 1 96.5 106 LEU A O 1
ATOM 808 N N . LEU A 1 107 ? 3.135 -6.051 -5.328 1 96.06 107 LEU A N 1
ATOM 809 C CA . LEU A 1 107 ? 2.064 -6.516 -6.203 1 96.06 107 LEU A CA 1
ATOM 810 C C . LEU A 1 107 ? 1.984 -5.66 -7.465 1 96.06 107 LEU A C 1
ATOM 812 O O . LEU A 1 107 ? 1.776 -6.184 -8.562 1 96.06 107 LEU A O 1
ATOM 816 N N . SER A 1 108 ? 2.135 -4.41 -7.379 1 96.25 108 SER A N 1
ATOM 817 C CA . SER A 1 108 ? 2.137 -3.535 -8.547 1 96.25 108 SER A CA 1
ATOM 818 C C . SER A 1 108 ? 3.244 -3.916 -9.523 1 96.25 108 SER A C 1
ATOM 820 O O . SER A 1 108 ? 3.027 -3.938 -10.734 1 96.25 108 SER A O 1
ATOM 822 N N . TRP A 1 109 ? 4.414 -4.207 -9.023 1 96.69 109 TRP A N 1
ATOM 823 C CA . TRP A 1 109 ? 5.531 -4.621 -9.859 1 96.69 109 TRP A CA 1
ATOM 824 C C . TRP A 1 109 ? 5.207 -5.922 -10.594 1 96.69 109 TRP A C 1
ATOM 826 O O . TRP A 1 109 ? 5.559 -6.086 -11.766 1 96.69 109 TRP A O 1
ATOM 836 N N . ALA A 1 110 ? 4.59 -6.859 -9.914 1 93.56 110 ALA A N 1
ATOM 837 C CA . ALA A 1 110 ? 4.215 -8.133 -10.516 1 93.56 110 ALA A CA 1
ATOM 838 C C . ALA A 1 110 ? 3.248 -7.926 -11.68 1 93.56 110 ALA A C 1
ATOM 840 O O . ALA A 1 110 ? 3.375 -8.57 -12.727 1 93.56 110 ALA A O 1
ATOM 841 N N . VAL A 1 111 ? 2.305 -7.047 -11.445 1 91.88 111 VAL A N 1
ATOM 842 C CA . VAL A 1 111 ? 1.325 -6.758 -12.492 1 91.88 111 VAL A CA 1
ATOM 843 C C . VAL A 1 111 ? 2.012 -6.07 -13.664 1 91.88 111 VAL A C 1
ATOM 845 O O . VAL A 1 111 ? 1.76 -6.41 -14.828 1 91.88 111 VAL A O 1
ATOM 848 N N . ILE A 1 112 ? 2.85 -5.148 -13.367 1 93.88 112 ILE A N 1
ATOM 849 C CA . ILE A 1 112 ? 3.533 -4.363 -14.383 1 93.88 112 ILE A CA 1
ATOM 850 C C . ILE A 1 112 ? 4.449 -5.27 -15.203 1 93.88 112 ILE A C 1
ATOM 852 O O . ILE A 1 112 ? 4.586 -5.094 -16.422 1 93.88 112 ILE A O 1
ATOM 856 N N . ARG A 1 113 ? 5.086 -6.191 -14.609 1 93.56 113 ARG A N 1
ATOM 857 C CA . ARG A 1 113 ? 6.035 -7.086 -15.266 1 93.56 113 ARG A CA 1
ATOM 858 C C . ARG A 1 113 ? 5.371 -7.84 -16.422 1 93.56 113 ARG A C 1
ATOM 860 O O . ARG A 1 113 ? 6.008 -8.117 -17.438 1 93.56 113 ARG A O 1
ATOM 867 N N . VAL A 1 114 ? 4.09 -8.234 -16.25 1 90.19 114 VAL A N 1
ATOM 868 C CA . VAL A 1 114 ? 3.357 -8.992 -17.266 1 90.19 114 VAL A CA 1
ATOM 869 C C . VAL A 1 114 ? 3.113 -8.117 -18.484 1 90.19 114 VAL A C 1
ATOM 871 O O . VAL A 1 114 ? 3.029 -8.625 -19.609 1 90.19 114 VAL A O 1
ATOM 874 N N . ALA A 1 115 ? 3.053 -6.91 -18.266 1 90.38 115 ALA A N 1
ATOM 875 C CA . ALA A 1 115 ? 2.727 -5.98 -19.344 1 90.38 115 ALA A CA 1
ATOM 876 C C . ALA A 1 115 ? 3.988 -5.496 -20.047 1 90.38 115 ALA A C 1
ATOM 878 O O . ALA A 1 115 ? 3.91 -4.812 -21.062 1 90.38 115 ALA A O 1
ATOM 879 N N . LEU A 1 116 ? 5.176 -5.77 -19.578 1 90.94 116 LEU A N 1
ATOM 880 C CA . LEU A 1 116 ? 6.422 -5.219 -20.109 1 90.94 116 LEU A CA 1
ATOM 881 C C . LEU A 1 116 ? 7.02 -6.141 -21.172 1 90.94 116 LEU A C 1
ATOM 883 O O . LEU A 1 116 ? 6.77 -7.348 -21.156 1 90.94 116 LEU A O 1
ATOM 887 N N . PRO A 1 117 ? 7.766 -5.48 -22.141 1 88.12 117 PRO A N 1
ATOM 888 C CA . PRO A 1 117 ? 8.43 -6.297 -23.156 1 88.12 117 PRO A CA 1
ATOM 889 C C . PRO A 1 117 ? 9.438 -7.273 -22.578 1 88.12 117 PRO A C 1
ATOM 891 O O . PRO A 1 117 ? 9.891 -7.094 -21.438 1 88.12 117 PRO A O 1
ATOM 894 N N . SER A 1 118 ? 9.914 -8.258 -23.344 1 86.81 118 SER A N 1
ATOM 895 C CA . SER A 1 118 ? 10.734 -9.359 -22.844 1 86.81 118 SER A CA 1
ATOM 896 C C . SER A 1 118 ? 12.219 -9.008 -22.891 1 86.81 118 SER A C 1
ATOM 898 O O . SER A 1 118 ? 13.055 -9.742 -22.359 1 86.81 118 SER A O 1
ATOM 900 N N . ASN A 1 119 ? 12.523 -7.875 -23.25 1 91 119 ASN A N 1
ATOM 901 C CA . ASN A 1 119 ? 13.938 -7.508 -23.297 1 91 119 ASN A CA 1
ATOM 902 C C . ASN A 1 119 ? 14.5 -7.328 -21.891 1 91 119 ASN A C 1
ATOM 904 O O . ASN A 1 119 ? 14.039 -6.477 -21.125 1 91 119 ASN A O 1
ATOM 908 N N . GLY A 1 120 ? 15.539 -8.039 -21.594 1 88.56 120 GLY A N 1
ATOM 909 C CA . GLY A 1 120 ? 16.125 -8.062 -20.266 1 88.56 120 GLY A CA 1
ATOM 910 C C . GLY A 1 120 ? 16.641 -6.711 -19.812 1 88.56 120 GLY A C 1
ATOM 911 O O . GLY A 1 120 ? 16.359 -6.281 -18.688 1 88.56 120 GLY A O 1
ATOM 912 N N . PHE A 1 121 ? 17.344 -6.121 -20.656 1 89.44 121 PHE A N 1
ATOM 913 C CA . PHE A 1 121 ? 17.953 -4.84 -20.312 1 89.44 121 PHE A CA 1
ATOM 914 C C . PHE A 1 121 ? 16.875 -3.791 -20.047 1 89.44 121 PHE A C 1
ATOM 916 O O . PHE A 1 121 ? 16.984 -3.016 -19.094 1 89.44 121 PHE A O 1
ATOM 923 N N . ILE A 1 122 ? 15.922 -3.705 -20.828 1 92.38 122 ILE A N 1
ATOM 924 C CA . ILE A 1 122 ? 14.844 -2.74 -20.672 1 92.38 122 ILE A CA 1
ATOM 925 C C . ILE A 1 122 ? 14.086 -3.018 -19.375 1 92.38 122 ILE A C 1
ATOM 927 O O . ILE A 1 122 ? 13.727 -2.088 -18.641 1 92.38 122 ILE A O 1
ATOM 931 N N . ARG A 1 123 ? 13.906 -4.215 -19.031 1 93.5 123 ARG A N 1
ATOM 932 C CA . ARG A 1 123 ? 13.188 -4.598 -17.812 1 93.5 123 ARG A CA 1
ATOM 933 C C . ARG A 1 123 ? 13.945 -4.172 -16.562 1 93.5 123 ARG A C 1
ATOM 935 O O . ARG A 1 123 ? 13.352 -3.701 -15.594 1 93.5 123 ARG A O 1
ATOM 942 N N . VAL A 1 124 ? 15.203 -4.383 -16.625 1 92.25 124 VAL A N 1
ATOM 943 C CA . VAL A 1 124 ? 16.031 -3.986 -15.484 1 92.25 124 VAL A CA 1
ATOM 944 C C . VAL A 1 124 ? 15.977 -2.469 -15.32 1 92.25 124 VAL A C 1
ATOM 946 O O . VAL A 1 124 ? 15.758 -1.971 -14.211 1 92.25 124 VAL A O 1
ATOM 949 N N . LEU A 1 125 ? 16.125 -1.811 -16.344 1 94.12 125 LEU A N 1
ATOM 950 C CA . LEU A 1 125 ? 16.109 -0.353 -16.312 1 94.12 125 LEU A CA 1
ATOM 951 C C . LEU A 1 125 ? 14.75 0.163 -15.836 1 94.12 125 LEU A C 1
ATOM 953 O O . LEU A 1 125 ? 14.672 1.047 -14.984 1 94.12 125 LEU A O 1
ATOM 957 N N . LEU A 1 126 ? 13.758 -0.407 -16.391 1 94.5 126 LEU A N 1
ATOM 958 C CA . LEU A 1 126 ? 12.414 -0.015 -15.992 1 94.5 126 LEU A CA 1
ATOM 959 C C . LEU A 1 126 ? 12.148 -0.374 -14.531 1 94.5 126 LEU A C 1
ATOM 961 O O . LEU A 1 126 ? 11.469 0.363 -13.82 1 94.5 126 LEU A O 1
ATOM 965 N N . GLY A 1 127 ? 12.695 -1.474 -14.094 1 95.56 127 GLY A N 1
ATOM 966 C CA . GLY A 1 127 ? 12.562 -1.857 -12.703 1 95.56 127 GLY A CA 1
ATOM 967 C C . GLY A 1 127 ? 13.133 -0.828 -11.742 1 95.56 127 GLY A C 1
ATOM 968 O O . GLY A 1 127 ? 12.477 -0.44 -10.773 1 95.56 127 GLY A O 1
ATOM 969 N N . PHE A 1 128 ? 14.266 -0.34 -12.07 1 94.81 128 PHE A N 1
ATOM 970 C CA . PHE A 1 128 ? 14.914 0.656 -11.227 1 94.81 128 PHE A CA 1
ATOM 971 C C . PHE A 1 128 ? 14.18 1.99 -11.305 1 94.81 128 PHE A C 1
ATOM 973 O O . PHE A 1 128 ? 14 2.666 -10.281 1 94.81 128 PHE A O 1
ATOM 980 N N . LEU A 1 129 ? 13.773 2.299 -12.422 1 95 129 LEU A N 1
ATOM 981 C CA . LEU A 1 129 ? 13.078 3.566 -12.609 1 95 129 LEU A CA 1
ATOM 982 C C . LEU A 1 129 ? 11.742 3.566 -11.883 1 95 129 LEU A C 1
ATOM 984 O O . LEU A 1 129 ? 11.391 4.547 -11.219 1 95 129 LEU A O 1
ATOM 988 N N . ILE A 1 130 ? 11 2.48 -12.016 1 96.62 130 ILE A N 1
ATOM 989 C CA . ILE A 1 130 ? 9.703 2.371 -11.367 1 96.62 130 ILE A CA 1
ATOM 990 C C . ILE A 1 130 ? 9.875 2.387 -9.852 1 96.62 130 ILE A C 1
ATOM 992 O O . ILE A 1 130 ? 9.172 3.105 -9.141 1 96.62 130 ILE A O 1
ATOM 996 N N . GLY A 1 131 ? 10.891 1.59 -9.391 1 96.88 131 GLY A N 1
ATOM 997 C CA . GLY A 1 131 ? 11.18 1.61 -7.969 1 96.88 131 GLY A CA 1
ATOM 998 C C . GLY A 1 131 ? 11.578 2.984 -7.461 1 96.88 131 GLY A C 1
ATOM 999 O O . GLY A 1 131 ? 11.031 3.463 -6.461 1 96.88 131 GLY A O 1
ATOM 1000 N N . GLY A 1 132 ? 12.445 3.621 -8.117 1 95.31 132 GLY A N 1
ATOM 1001 C CA . GLY A 1 132 ? 12.906 4.949 -7.742 1 95.31 132 GLY A CA 1
ATOM 1002 C C . GLY A 1 132 ? 11.805 5.996 -7.797 1 95.31 132 GLY A C 1
ATOM 1003 O O . GLY A 1 132 ? 11.719 6.855 -6.918 1 95.31 132 GLY A O 1
ATOM 1004 N N . SER A 1 133 ? 10.992 5.953 -8.82 1 95.56 133 SER A N 1
ATOM 1005 C CA . SER A 1 133 ? 9.906 6.914 -8.961 1 95.56 133 SER A CA 1
ATOM 1006 C C . SER A 1 133 ? 8.867 6.742 -7.852 1 95.56 133 SER A C 1
ATOM 1008 O O . SER A 1 133 ? 8.328 7.727 -7.344 1 95.56 133 SER A O 1
ATOM 1010 N N . THR A 1 134 ? 8.602 5.492 -7.57 1 97.31 134 THR A N 1
ATOM 1011 C CA . THR A 1 134 ? 7.652 5.223 -6.492 1 97.31 134 THR A CA 1
ATOM 1012 C C . THR A 1 134 ? 8.156 5.805 -5.172 1 97.31 134 THR A C 1
ATOM 1014 O O . THR A 1 134 ? 7.395 6.41 -4.422 1 97.31 134 THR A O 1
ATOM 1017 N N . LEU A 1 135 ? 9.438 5.664 -4.906 1 96.75 135 LEU A N 1
ATOM 1018 C CA . LEU A 1 135 ? 10.047 6.227 -3.703 1 96.75 135 LEU A CA 1
ATOM 1019 C C . LEU A 1 135 ? 9.984 7.75 -3.727 1 96.75 135 LEU A C 1
ATOM 1021 O O . LEU A 1 135 ? 9.688 8.383 -2.713 1 96.75 135 LEU A O 1
ATOM 1025 N N . ALA A 1 136 ? 10.25 8.32 -4.828 1 95.94 136 ALA A N 1
ATOM 1026 C CA . ALA A 1 136 ? 10.297 9.773 -4.961 1 95.94 136 ALA A CA 1
ATOM 1027 C C . ALA A 1 136 ? 8.922 10.391 -4.738 1 95.94 136 ALA A C 1
ATOM 1029 O O . ALA A 1 136 ? 8.789 11.398 -4.047 1 95.94 136 ALA A O 1
ATOM 1030 N N . VAL A 1 137 ? 7.914 9.781 -5.32 1 96.31 137 VAL A N 1
ATOM 1031 C CA . VAL A 1 137 ? 6.551 10.273 -5.156 1 96.31 137 VAL A CA 1
ATOM 1032 C C . VAL A 1 137 ? 6.137 10.18 -3.688 1 96.31 137 VAL A C 1
ATOM 1034 O O . VAL A 1 137 ? 5.539 11.109 -3.143 1 96.31 137 VAL A O 1
ATOM 1037 N N . GLY A 1 138 ? 6.469 9.039 -3.088 1 96.31 138 GLY A N 1
ATOM 1038 C CA . GLY A 1 138 ? 6.18 8.883 -1.671 1 96.31 138 GLY A CA 1
ATOM 1039 C C . GLY A 1 138 ? 6.867 9.93 -0.807 1 96.31 138 GLY A C 1
ATOM 1040 O O . GLY A 1 138 ? 6.27 10.453 0.135 1 96.31 138 GLY A O 1
ATOM 1041 N N . HIS A 1 139 ? 8.07 10.141 -1.148 1 94.94 139 HIS A N 1
ATOM 1042 C CA . HIS A 1 139 ? 8.844 11.125 -0.392 1 94.94 139 HIS A CA 1
ATOM 1043 C C . HIS A 1 139 ? 8.242 12.523 -0.531 1 94.94 139 HIS A C 1
ATOM 1045 O O . HIS A 1 139 ? 8.125 13.25 0.455 1 94.94 139 HIS A O 1
ATOM 1051 N N . LYS A 1 140 ? 7.922 12.922 -1.726 1 95.56 140 LYS A N 1
ATOM 1052 C CA . LYS A 1 140 ? 7.316 14.234 -1.961 1 95.56 140 LYS A CA 1
ATOM 1053 C C . LYS A 1 140 ? 5.988 14.359 -1.222 1 95.56 140 LYS A C 1
ATOM 1055 O O . LYS A 1 140 ? 5.684 15.414 -0.661 1 95.56 140 LYS A O 1
ATOM 1060 N N . TYR A 1 141 ? 5.223 13.352 -1.217 1 96 141 TYR A N 1
ATOM 1061 C CA . TYR A 1 141 ? 3.949 13.352 -0.503 1 96 141 TYR A CA 1
ATOM 1062 C C . TYR A 1 141 ? 4.164 13.523 0.995 1 96 141 TYR A C 1
ATOM 1064 O O . TYR A 1 141 ? 3.467 14.312 1.64 1 96 141 TYR A O 1
ATOM 1072 N N . LEU A 1 142 ? 5.082 12.758 1.558 1 94.94 142 LEU A N 1
ATOM 1073 C CA . LEU A 1 142 ? 5.344 12.836 2.99 1 94.94 142 LEU A CA 1
ATOM 1074 C C . LEU A 1 142 ? 5.863 14.227 3.369 1 94.94 142 LEU A C 1
ATOM 1076 O O . LEU A 1 142 ? 5.547 14.734 4.445 1 94.94 142 LEU A O 1
ATOM 1080 N N . LYS A 1 143 ? 6.691 14.766 2.486 1 94.12 143 LYS A N 1
ATOM 1081 C CA . LYS A 1 143 ? 7.164 16.125 2.738 1 94.12 143 LYS A CA 1
ATOM 1082 C C . LYS A 1 143 ? 6.004 17.109 2.781 1 94.12 143 LYS A C 1
ATOM 1084 O O . LYS A 1 143 ? 5.984 18.016 3.609 1 94.12 143 LYS A O 1
ATOM 1089 N N . HIS A 1 144 ? 5.125 16.922 1.913 1 94.31 144 HIS A N 1
ATOM 1090 C CA . HIS A 1 144 ? 3.934 17.766 1.894 1 94.31 144 HIS A CA 1
ATOM 1091 C C . HIS A 1 144 ? 3.152 17.641 3.199 1 94.31 144 HIS A C 1
ATOM 1093 O O . HIS A 1 144 ? 2.695 18.641 3.75 1 94.31 144 HIS A O 1
ATOM 1099 N N . VAL A 1 145 ? 3.027 16.453 3.652 1 94.5 145 VAL A N 1
ATOM 1100 C CA . VAL A 1 145 ? 2.299 16.203 4.891 1 94.5 145 VAL A CA 1
ATOM 1101 C C . VAL A 1 145 ? 3.059 16.797 6.07 1 94.5 145 VAL A C 1
ATOM 1103 O O . VAL A 1 145 ? 2.457 17.406 6.961 1 94.5 145 VAL A O 1
ATOM 1106 N N . ASP A 1 146 ? 4.32 16.625 6.039 1 92.69 146 ASP A N 1
ATOM 1107 C CA . ASP A 1 146 ? 5.156 17.125 7.121 1 92.69 146 ASP A CA 1
ATOM 1108 C C . ASP A 1 146 ? 5.109 18.656 7.184 1 92.69 146 ASP A C 1
ATOM 1110 O O . ASP A 1 146 ? 5.223 19.25 8.266 1 92.69 146 ASP A O 1
ATOM 1114 N N . LYS A 1 147 ? 4.996 19.266 6.066 1 90.88 147 LYS A N 1
ATOM 1115 C CA . LYS A 1 147 ? 4.953 20.719 6.016 1 90.88 147 LYS A CA 1
ATOM 1116 C C . LYS A 1 147 ? 3.693 21.25 6.691 1 90.88 147 LYS A C 1
ATOM 1118 O O . LYS A 1 147 ? 3.688 22.375 7.203 1 90.88 147 LYS A O 1
ATOM 1123 N N . LYS A 1 148 ? 2.76 20.516 6.715 1 84.69 148 LYS A N 1
ATOM 1124 C CA . LYS A 1 148 ? 1.497 20.938 7.32 1 84.69 148 LYS A CA 1
ATOM 1125 C C . LYS A 1 148 ? 1.48 20.641 8.82 1 84.69 148 LYS A C 1
ATOM 1127 O O . LYS A 1 148 ? 0.584 21.078 9.539 1 84.69 148 LYS A O 1
ATOM 1132 N N . ALA A 1 149 ? 2.377 19.906 9.336 1 71.31 149 ALA A N 1
ATOM 1133 C CA . ALA A 1 149 ? 2.492 19.578 10.758 1 71.31 149 ALA A CA 1
ATOM 1134 C C . ALA A 1 149 ? 3.301 20.625 11.5 1 71.31 149 ALA A C 1
ATOM 1136 O O . ALA A 1 149 ? 4.164 21.297 10.914 1 71.31 149 ALA A O 1
ATOM 1137 N N . MET B 1 1 ? -7.609 34.438 -9.961 1 25.88 1 MET B N 1
ATOM 1138 C CA . MET B 1 1 ? -7.898 33.594 -8.797 1 25.88 1 MET B CA 1
ATOM 1139 C C . MET B 1 1 ? -8.961 32.562 -9.133 1 25.88 1 MET B C 1
ATOM 1141 O O . MET B 1 1 ? -9.531 31.938 -8.234 1 25.88 1 MET B O 1
ATOM 1145 N N . GLU B 1 2 ? -9.5 32.5 -10.375 1 30.42 2 GLU B N 1
ATOM 1146 C CA . GLU B 1 2 ? -10.578 31.875 -11.133 1 30.42 2 GLU B CA 1
ATOM 1147 C C . GLU B 1 2 ? -10.461 30.359 -11.109 1 30.42 2 GLU B C 1
ATOM 1149 O O . GLU B 1 2 ? -11.445 29.641 -11.328 1 30.42 2 GLU B O 1
ATOM 1154 N N . SER B 1 3 ? -9.203 29.797 -11.305 1 33.19 3 SER B N 1
ATOM 1155 C CA . SER B 1 3 ? -8.883 28.547 -12.008 1 33.19 3 SER B CA 1
ATOM 1156 C C . SER B 1 3 ? -9.273 27.328 -11.172 1 33.19 3 SER B C 1
ATOM 1158 O O . SER B 1 3 ? -8.688 26.266 -11.336 1 33.19 3 SER B O 1
ATOM 1160 N N . SER B 1 4 ? -9.742 27.375 -10.023 1 38.12 4 SER B N 1
ATOM 1161 C CA . SER B 1 4 ? -10.094 26.406 -8.992 1 38.12 4 SER B CA 1
ATOM 1162 C C . SER B 1 4 ? -11.055 25.344 -9.531 1 38.12 4 SER B C 1
ATOM 1164 O O . SER B 1 4 ? -11.211 24.281 -8.93 1 38.12 4 SER B O 1
ATOM 1166 N N . ASP B 1 5 ? -12.117 25.625 -10.242 1 38.47 5 ASP B N 1
ATOM 1167 C CA . ASP B 1 5 ? -1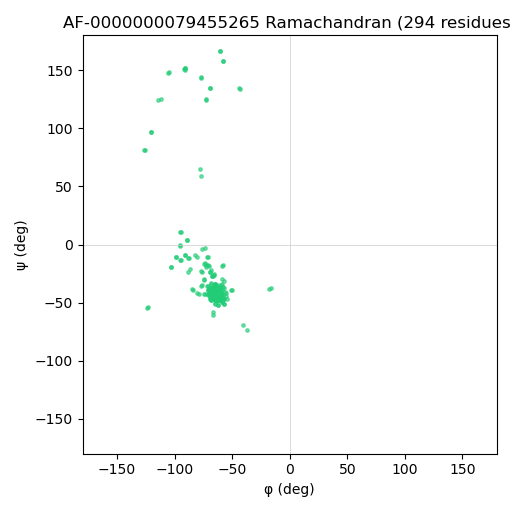3.414 25.125 -10.695 1 38.47 5 ASP B CA 1
ATOM 1168 C C . ASP B 1 5 ? -13.25 23.938 -11.641 1 38.47 5 ASP B C 1
ATOM 1170 O O . ASP B 1 5 ? -14.133 23.078 -11.734 1 38.47 5 ASP B O 1
ATOM 1174 N N . GLY B 1 6 ? -12.477 24.234 -12.797 1 41.09 6 GLY B N 1
ATOM 1175 C CA . GLY B 1 6 ? -12.438 23.391 -13.977 1 41.09 6 GLY B CA 1
ATOM 1176 C C . GLY B 1 6 ? -11.961 21.984 -13.688 1 41.09 6 GLY B C 1
ATOM 1177 O O . GLY B 1 6 ? -11.758 21.188 -14.602 1 41.09 6 GLY B O 1
ATOM 1178 N N . CYS B 1 7 ? -11.07 21.875 -12.758 1 46.91 7 CYS B N 1
ATOM 1179 C CA . CYS B 1 7 ? -10.273 20.656 -12.727 1 46.91 7 CYS B CA 1
ATOM 1180 C C . CYS B 1 7 ? -11.109 19.453 -13.117 1 46.91 7 CYS B C 1
ATOM 1182 O O . CYS B 1 7 ? -10.68 18.625 -13.922 1 46.91 7 CYS B O 1
ATOM 1184 N N . CYS B 1 8 ? -12.07 18.938 -12.227 1 47.25 8 CYS B N 1
ATOM 1185 C CA . CYS B 1 8 ? -12.773 17.719 -12.594 1 47.25 8 CYS B CA 1
ATOM 1186 C C . CYS B 1 8 ? -13.875 18.016 -13.609 1 47.25 8 CYS B C 1
ATOM 1188 O O . CYS B 1 8 ? -14.883 18.641 -13.273 1 47.25 8 CYS B O 1
ATOM 1190 N N . SER B 1 9 ? -13.555 18.453 -14.797 1 46.12 9 SER B N 1
ATOM 1191 C CA . SER B 1 9 ? -14.523 18.5 -15.883 1 46.12 9 SER B CA 1
ATOM 1192 C C . SER B 1 9 ? -15.742 17.641 -15.586 1 46.12 9 SER B C 1
ATOM 1194 O O . SER B 1 9 ? -16.844 17.906 -16.062 1 46.12 9 SER B O 1
ATOM 1196 N N . LEU B 1 10 ? -15.508 16.562 -14.977 1 46.78 10 LEU B N 1
ATOM 1197 C CA . LEU B 1 10 ? -16.688 15.734 -14.734 1 46.78 10 LEU B CA 1
ATOM 1198 C C . LEU B 1 10 ? -17.719 16.5 -13.922 1 46.78 10 LEU B C 1
ATOM 1200 O O . LEU B 1 10 ? -18.859 16.047 -13.766 1 46.78 10 LEU B O 1
ATOM 1204 N N . GLY B 1 11 ? -17.25 17.547 -13.289 1 48 11 GLY B N 1
ATOM 1205 C CA . GLY B 1 11 ? -18.109 18.375 -12.461 1 48 11 GLY B CA 1
ATOM 1206 C C . GLY B 1 11 ? -19.156 19.125 -13.266 1 48 11 GLY B C 1
ATOM 1207 O O . GLY B 1 11 ? -20.062 19.734 -12.695 1 48 11 GLY B O 1
ATOM 1208 N N . LYS B 1 12 ? -18.875 19.391 -14.484 1 51.12 12 LYS B N 1
ATOM 1209 C CA . LYS B 1 12 ? -19.828 20.156 -15.281 1 51.12 12 LYS B CA 1
ATOM 1210 C C . LYS B 1 12 ? -21.172 19.438 -15.367 1 51.12 12 LYS B C 1
ATOM 1212 O O . LYS B 1 12 ? -22.219 20.094 -15.461 1 51.12 12 LYS B O 1
ATOM 1217 N N . TYR B 1 13 ? -21.125 18.094 -15.406 1 49.97 13 TYR B N 1
ATOM 1218 C CA . TYR B 1 13 ? -22.359 17.406 -15.703 1 49.97 13 TYR B CA 1
ATOM 1219 C C . TYR B 1 13 ? -23.156 17.125 -14.43 1 49.97 13 TYR B C 1
ATOM 1221 O O . TYR B 1 13 ? -24.328 16.719 -14.492 1 49.97 13 TYR B O 1
ATOM 1229 N N . ILE B 1 14 ? -22.641 17.062 -13.406 1 56.41 14 ILE B N 1
ATOM 1230 C CA . ILE B 1 14 ? -23.359 16.781 -12.172 1 56.41 14 ILE B CA 1
ATOM 1231 C C . ILE B 1 14 ? -23.359 18.031 -11.289 1 56.41 14 ILE B C 1
ATOM 1233 O O . ILE B 1 14 ? -22.344 18.719 -11.156 1 56.41 14 ILE B O 1
ATOM 1237 N N . PRO B 1 15 ? -24.688 18.406 -10.914 1 58.41 15 PRO B N 1
ATOM 1238 C CA . PRO B 1 15 ? -24.734 19.531 -9.984 1 58.41 15 PRO B CA 1
ATOM 1239 C C . PRO B 1 15 ? -23.703 19.422 -8.867 1 58.41 15 PRO B C 1
ATOM 1241 O O . PRO B 1 15 ? -23.422 18.328 -8.383 1 58.41 15 PRO B O 1
ATOM 1244 N N . ALA B 1 16 ? -23.031 20.469 -8.594 1 58.41 16 ALA B N 1
ATOM 1245 C CA . ALA B 1 16 ? -21.891 20.578 -7.695 1 58.41 16 ALA B CA 1
ATOM 1246 C C . ALA B 1 16 ? -22.203 19.953 -6.336 1 58.41 16 ALA B C 1
ATOM 1248 O O . ALA B 1 16 ? -21.359 19.266 -5.75 1 58.41 16 ALA B O 1
ATOM 1249 N N . ASN B 1 17 ? -23.422 20.125 -5.805 1 62.12 17 ASN B N 1
ATOM 1250 C CA . ASN B 1 17 ? -23.797 19.609 -4.492 1 62.12 17 ASN B CA 1
ATOM 1251 C C . ASN B 1 17 ? -23.875 18.094 -4.488 1 62.12 17 ASN B C 1
ATOM 1253 O O . ASN B 1 17 ? -23.453 17.453 -3.525 1 62.12 17 ASN B O 1
ATOM 1257 N N . VAL B 1 18 ? -24.516 17.625 -5.562 1 56.03 18 VAL B N 1
ATOM 1258 C CA . VAL B 1 18 ? -24.641 16.172 -5.648 1 56.03 18 VAL B CA 1
ATOM 1259 C C . VAL B 1 18 ? -23.281 15.539 -5.863 1 56.03 18 VAL B C 1
ATOM 1261 O O . VAL B 1 18 ? -22.984 14.484 -5.297 1 56.03 18 VAL B O 1
ATOM 1264 N N . ARG B 1 19 ? -22.609 16.219 -6.629 1 60.81 19 ARG B N 1
ATOM 1265 C CA . ARG B 1 19 ? -21.281 15.711 -6.91 1 60.81 19 ARG B CA 1
ATOM 1266 C C . ARG B 1 19 ? -20.422 15.68 -5.645 1 60.81 19 ARG B C 1
ATOM 1268 O O . ARG B 1 19 ? -19.734 14.688 -5.379 1 60.81 19 ARG B O 1
ATOM 1275 N N . ALA B 1 20 ? -20.625 16.734 -4.957 1 60.59 20 ALA B N 1
ATOM 1276 C CA . ALA B 1 20 ? -19.844 16.812 -3.715 1 60.59 20 ALA B CA 1
ATOM 1277 C C . ALA B 1 20 ? -20.297 15.734 -2.73 1 60.59 20 ALA B C 1
ATOM 1279 O O . ALA B 1 20 ? -19.469 15.07 -2.105 1 60.59 20 ALA B O 1
ATOM 1280 N N . ALA B 1 21 ? -21.625 15.641 -2.643 1 64.12 21 ALA B N 1
ATOM 1281 C CA . ALA B 1 21 ? -22.172 14.625 -1.743 1 64.12 21 ALA B CA 1
ATOM 1282 C C . ALA B 1 21 ? -21.797 13.219 -2.207 1 64.12 21 ALA B C 1
ATOM 1284 O O . ALA B 1 21 ? -21.438 12.367 -1.394 1 64.12 21 ALA B O 1
ATOM 1285 N N . ALA B 1 22 ? -21.969 12.961 -3.381 1 63.84 22 ALA B N 1
ATOM 1286 C CA . ALA B 1 22 ? -21.656 11.656 -3.947 1 63.84 22 ALA B CA 1
ATOM 1287 C C . ALA B 1 22 ? -20.172 11.328 -3.775 1 63.84 22 ALA B C 1
ATOM 1289 O O . ALA B 1 22 ? -19.828 10.227 -3.34 1 63.84 22 ALA B O 1
ATOM 1290 N N . MET B 1 23 ? -19.406 12.297 -4.059 1 67.31 23 MET B N 1
ATOM 1291 C CA . MET B 1 23 ? -17.969 12.07 -4.023 1 67.31 23 MET B CA 1
ATOM 1292 C C . MET B 1 23 ? -17.453 12.047 -2.584 1 67.31 23 MET B C 1
ATOM 1294 O O . MET B 1 23 ? -16.469 11.367 -2.281 1 67.31 23 MET B O 1
ATOM 1298 N N . ASN B 1 24 ? -18.234 12.664 -1.848 1 68.62 24 ASN B N 1
ATOM 1299 C CA . ASN B 1 24 ? -17.703 12.805 -0.498 1 68.62 24 ASN B CA 1
ATOM 1300 C C . ASN B 1 24 ? -18.359 11.836 0.474 1 68.62 24 ASN B C 1
ATOM 1302 O O . ASN B 1 24 ? -17.828 11.555 1.548 1 68.62 24 ASN B O 1
ATOM 1306 N N . THR B 1 25 ? -19.422 11.383 0.1 1 71.25 25 THR B N 1
ATOM 1307 C CA . THR B 1 25 ? -20.109 10.547 1.076 1 71.25 25 THR B CA 1
ATOM 1308 C C . THR B 1 25 ? -20.406 9.164 0.492 1 71.25 25 THR B C 1
ATOM 1310 O O . THR B 1 25 ? -19.938 8.156 1.006 1 71.25 25 THR B O 1
ATOM 1313 N N . TYR B 1 26 ? -21.047 9.109 -0.592 1 71.06 26 TYR B N 1
ATOM 1314 C CA . TYR B 1 26 ? -21.562 7.836 -1.066 1 71.06 26 TYR B CA 1
ATOM 1315 C C . TYR B 1 26 ? -20.453 7.004 -1.713 1 71.06 26 TYR B C 1
ATOM 1317 O O . TYR B 1 26 ? -20.344 5.805 -1.45 1 71.06 26 TYR B O 1
ATOM 1325 N N . PHE B 1 27 ? -19.734 7.637 -2.42 1 76.81 27 PHE B N 1
ATOM 1326 C CA . PHE B 1 27 ? -18.719 6.906 -3.17 1 76.81 27 PHE B CA 1
ATOM 1327 C C . PHE B 1 27 ? -17.688 6.293 -2.23 1 76.81 27 PHE B C 1
ATOM 1329 O O . PHE B 1 27 ? -17.328 5.125 -2.377 1 76.81 27 PHE B O 1
ATOM 1336 N N . PRO B 1 28 ? -17.312 6.977 -1.278 1 80.25 28 PRO B N 1
ATOM 1337 C CA . PRO B 1 28 ? -16.344 6.395 -0.334 1 80.25 28 PRO B CA 1
ATOM 1338 C C . PRO B 1 28 ? -16.922 5.203 0.428 1 80.25 28 PRO B C 1
ATOM 1340 O O . PRO B 1 28 ? -16.219 4.203 0.633 1 80.25 28 PRO B O 1
ATOM 1343 N N . TRP B 1 29 ? -18.188 5.312 0.695 1 87.31 29 TRP B N 1
ATOM 1344 C CA . TRP B 1 29 ? -18.812 4.211 1.419 1 87.31 29 TRP B CA 1
ATOM 1345 C C . TRP B 1 29 ? -18.938 2.975 0.533 1 87.31 29 TRP B C 1
ATOM 1347 O O . TRP B 1 29 ? -18.672 1.856 0.979 1 87.31 29 TRP B O 1
ATOM 1357 N N . SER B 1 30 ? -19.312 3.221 -0.624 1 89.75 30 SER B N 1
ATOM 1358 C CA . SER B 1 30 ? -19.406 2.102 -1.556 1 89.75 30 SER B CA 1
ATOM 1359 C C . SER B 1 30 ? -18.047 1.434 -1.75 1 89.75 30 SER B C 1
ATOM 1361 O O . SER B 1 30 ? -17.953 0.205 -1.794 1 89.75 30 SER B O 1
ATOM 1363 N N . GLY B 1 31 ? -17.047 2.184 -1.891 1 93.56 31 GLY B N 1
ATOM 1364 C CA . GLY B 1 31 ? -15.703 1.637 -2.02 1 93.56 31 GLY B CA 1
ATOM 1365 C C . GLY B 1 31 ? -15.266 0.835 -0.807 1 93.56 31 GLY B C 1
ATOM 1366 O O . GLY B 1 31 ? -14.633 -0.213 -0.945 1 93.56 31 GLY B O 1
ATOM 1367 N N . ALA B 1 32 ? -15.625 1.292 0.331 1 94.25 32 ALA B N 1
ATOM 1368 C CA . ALA B 1 32 ? -15.258 0.632 1.581 1 94.25 32 ALA B CA 1
ATOM 1369 C C . ALA B 1 32 ? -15.938 -0.727 1.706 1 94.25 32 ALA B C 1
ATOM 1371 O O . ALA B 1 32 ? -15.32 -1.701 2.143 1 94.25 32 ALA B O 1
ATOM 1372 N N . VAL B 1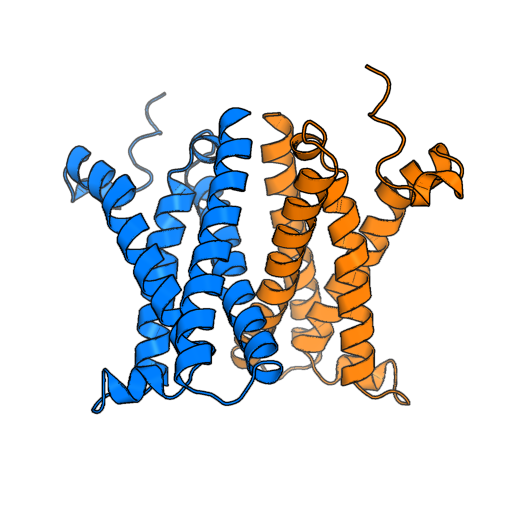 33 ? -17.156 -0.771 1.315 1 93.56 33 VAL B N 1
ATOM 1373 C CA . VAL B 1 33 ? -17.906 -2.018 1.375 1 93.56 33 VAL B CA 1
ATOM 1374 C C . VAL B 1 33 ? -17.312 -3.029 0.398 1 93.56 33 VAL B C 1
ATOM 1376 O O . VAL B 1 33 ? -17.109 -4.195 0.749 1 93.56 33 VAL B O 1
ATOM 1379 N N . CYS B 1 34 ? -17.016 -2.555 -0.834 1 96.56 34 CYS B N 1
ATOM 1380 C CA . CYS B 1 34 ? -16.406 -3.422 -1.828 1 96.56 34 CYS B CA 1
ATOM 1381 C C . CYS B 1 34 ? -15.039 -3.912 -1.346 1 96.56 34 CYS B C 1
ATOM 1383 O O . CYS B 1 34 ? -14.695 -5.078 -1.534 1 96.56 34 CYS B O 1
ATOM 1385 N N . TYR B 1 35 ? -14.367 -3.074 -0.717 1 97.38 35 TYR B N 1
ATOM 1386 C CA . TYR B 1 35 ? -13.062 -3.42 -0.156 1 97.38 35 TYR B CA 1
ATOM 1387 C C . TYR B 1 35 ? -13.195 -4.508 0.904 1 97.38 35 TYR B C 1
ATOM 1389 O O . TYR B 1 35 ? -12.414 -5.461 0.924 1 97.38 35 TYR B O 1
ATOM 1397 N N . SER B 1 36 ? -14.172 -4.434 1.784 1 96.06 36 SER B N 1
ATOM 1398 C CA . SER B 1 36 ? -14.359 -5.402 2.861 1 96.06 36 SER B CA 1
ATOM 1399 C C . SER B 1 36 ? -14.805 -6.758 2.316 1 96.06 36 SER B C 1
ATOM 1401 O O . SER B 1 36 ? -14.367 -7.801 2.803 1 96.06 36 SER B O 1
ATOM 1403 N N . VAL B 1 37 ? -15.617 -6.68 1.36 1 95.19 37 VAL B N 1
ATOM 1404 C CA . VAL B 1 37 ? -16.062 -7.918 0.725 1 95.19 37 VAL B CA 1
ATOM 1405 C C . VAL B 1 37 ? -14.875 -8.586 0.017 1 95.19 37 VAL B C 1
ATOM 1407 O O . VAL B 1 37 ? -14.727 -9.805 0.064 1 95.19 37 VAL B O 1
ATOM 1410 N N . LEU B 1 38 ? -14.109 -7.691 -0.623 1 96.5 38 LEU B N 1
ATOM 1411 C CA . LEU B 1 38 ? -12.914 -8.195 -1.295 1 96.5 38 LEU B CA 1
ATOM 1412 C C . LEU B 1 38 ? -11.969 -8.859 -0.298 1 96.5 38 LEU B C 1
ATOM 1414 O O . LEU B 1 38 ? -11.422 -9.93 -0.57 1 96.5 38 LEU B O 1
ATOM 1418 N N . SER B 1 39 ? -11.742 -8.289 0.826 1 97.31 39 SER B N 1
ATOM 1419 C CA . SER B 1 39 ? -10.891 -8.852 1.871 1 97.31 39 SER B CA 1
ATOM 1420 C C . SER B 1 39 ? -11.375 -10.227 2.311 1 97.31 39 SER B C 1
ATOM 1422 O O . SER B 1 39 ? -10.594 -11.172 2.381 1 97.31 39 SER B O 1
ATOM 1424 N N . ALA B 1 40 ? -12.672 -10.344 2.547 1 95.25 40 ALA B N 1
ATOM 1425 C CA . ALA B 1 40 ? -13.25 -11.609 2.971 1 95.25 40 ALA B CA 1
ATOM 1426 C C . ALA B 1 40 ? -13.125 -12.664 1.873 1 95.25 40 ALA B C 1
ATOM 1428 O O . ALA B 1 40 ? -12.867 -13.836 2.156 1 95.25 40 ALA B O 1
ATOM 1429 N N . SER B 1 41 ? -13.266 -12.258 0.708 1 95.31 41 SER B N 1
ATOM 1430 C CA . SER B 1 41 ? -13.227 -13.18 -0.421 1 95.31 41 SER B CA 1
ATOM 1431 C C . SER B 1 41 ? -11.812 -13.711 -0.646 1 95.31 41 SER B C 1
ATOM 1433 O O . SER B 1 41 ? -11.641 -14.875 -1.018 1 95.31 41 SER B O 1
ATOM 1435 N N . VAL B 1 42 ? -10.836 -12.836 -0.536 1 94.31 42 VAL B N 1
ATOM 1436 C CA . VAL B 1 42 ? -9.453 -13.25 -0.738 1 94.31 42 VAL B CA 1
ATOM 1437 C C . VAL B 1 42 ? -9.031 -14.203 0.375 1 94.31 42 VAL B C 1
ATOM 1439 O O . VAL B 1 42 ? -8.328 -15.188 0.126 1 94.31 42 VAL B O 1
ATOM 1442 N N . ILE B 1 43 ? -9.492 -13.953 1.537 1 94.38 43 ILE B N 1
ATOM 1443 C CA . ILE B 1 43 ? -9.141 -14.766 2.691 1 94.38 43 ILE B CA 1
ATOM 1444 C C . ILE B 1 43 ? -9.922 -16.078 2.658 1 94.38 43 ILE B C 1
ATOM 1446 O O . ILE B 1 43 ? -9.414 -17.125 3.07 1 94.38 43 ILE B O 1
ATOM 1450 N N . HIS B 1 44 ? -11.141 -16 2.188 1 94.12 44 HIS B N 1
ATOM 1451 C CA . HIS B 1 44 ? -11.969 -17.188 1.977 1 94.12 44 HIS B CA 1
ATOM 1452 C C . HIS B 1 44 ? -12.375 -17.312 0.514 1 94.12 44 HIS B C 1
ATOM 1454 O O . HIS B 1 44 ? -13.469 -16.891 0.13 1 94.12 44 HIS B O 1
ATOM 1460 N N . PRO B 1 45 ? -11.703 -18.078 -0.263 1 88.75 45 PRO B N 1
ATOM 1461 C CA . PRO B 1 45 ? -11.891 -18.094 -1.715 1 88.75 45 PRO B CA 1
ATOM 1462 C C . PRO B 1 45 ? -13.211 -18.734 -2.131 1 88.75 45 PRO B C 1
ATOM 1464 O O . PRO B 1 45 ? -13.664 -18.547 -3.266 1 88.75 45 PRO B O 1
ATOM 1467 N N . ASN B 1 46 ? -13.875 -19.328 -1.311 1 89.25 46 ASN B N 1
ATOM 1468 C CA . ASN B 1 46 ? -15.148 -19.953 -1.666 1 89.25 46 ASN B CA 1
ATOM 1469 C C . ASN B 1 46 ? -16.328 -19.031 -1.357 1 89.25 46 ASN B C 1
ATOM 1471 O O . ASN B 1 46 ? -17.484 -19.391 -1.613 1 89.25 46 ASN B O 1
ATOM 1475 N N . LEU B 1 47 ? -16.047 -17.953 -0.857 1 89.69 47 LEU B N 1
ATOM 1476 C CA . LEU B 1 47 ? -17.109 -17.016 -0.494 1 89.69 47 LEU B CA 1
ATOM 1477 C C . LEU B 1 47 ? -17.828 -16.5 -1.735 1 89.69 47 LEU B C 1
ATOM 1479 O O . LEU B 1 47 ? -19.062 -16.547 -1.811 1 89.69 47 LEU B O 1
ATOM 1483 N N . LEU B 1 48 ? -17.078 -16.094 -2.752 1 88.19 48 LEU B N 1
ATOM 1484 C CA . LEU B 1 48 ? -17.672 -15.445 -3.914 1 88.19 48 LEU B CA 1
ATOM 1485 C C . LEU B 1 48 ? -18.422 -16.453 -4.785 1 88.19 48 LEU B C 1
ATOM 1487 O O . LEU B 1 48 ? -19.516 -16.172 -5.281 1 88.19 48 LEU B O 1
ATOM 1491 N N . PRO B 1 49 ? -17.859 -17.578 -4.98 1 87.69 49 PRO B N 1
ATOM 1492 C CA . PRO B 1 49 ? -18.641 -18.562 -5.73 1 87.69 49 PRO B CA 1
ATOM 1493 C C . PRO B 1 49 ? -19.969 -18.906 -5.07 1 87.69 49 PRO B C 1
ATOM 1495 O O . PRO B 1 49 ? -20.922 -19.266 -5.758 1 87.69 49 PRO B O 1
ATOM 1498 N N . ARG B 1 50 ? -20.016 -18.828 -3.787 1 86.94 50 ARG B N 1
ATOM 1499 C CA . ARG B 1 50 ? -21.25 -19.109 -3.068 1 86.94 50 ARG B CA 1
ATOM 1500 C C . ARG B 1 50 ? -22.266 -18 -3.281 1 86.94 50 ARG B C 1
ATOM 1502 O O . ARG B 1 50 ? -23.469 -18.266 -3.357 1 86.94 50 ARG B O 1
ATOM 1509 N N . ILE B 1 51 ? -21.797 -16.781 -3.369 1 86.94 51 ILE B N 1
ATOM 1510 C CA . ILE B 1 51 ? -22.672 -15.633 -3.545 1 86.94 51 ILE B CA 1
ATOM 1511 C C . ILE B 1 51 ? -22.984 -15.453 -5.027 1 86.94 51 ILE B C 1
ATOM 1513 O O . ILE B 1 51 ? -24.125 -15.109 -5.387 1 86.94 51 ILE B O 1
ATOM 1517 N N . PHE B 1 52 ? -22.047 -15.664 -5.895 1 88.88 52 PHE B N 1
ATOM 1518 C CA . PHE B 1 52 ? -22.188 -15.5 -7.336 1 88.88 52 PHE B CA 1
ATOM 1519 C C . PHE B 1 52 ? -21.766 -16.766 -8.07 1 88.88 52 PHE B C 1
ATOM 1521 O O . PHE B 1 52 ? -20.719 -16.812 -8.703 1 88.88 52 PHE B O 1
ATOM 1528 N N . PRO B 1 53 ? -22.672 -17.734 -8.125 1 86.19 53 PRO B N 1
ATOM 1529 C CA . PRO B 1 53 ? -22.312 -19.031 -8.672 1 86.19 53 PRO B CA 1
ATOM 1530 C C . PRO B 1 53 ? -22.141 -19 -10.195 1 86.19 53 PRO B C 1
ATOM 1532 O O . PRO B 1 53 ? -21.406 -19.828 -10.75 1 86.19 53 PRO B O 1
ATOM 1535 N N . GLU B 1 54 ? -22.625 -18.109 -10.805 1 89 54 GLU B N 1
ATOM 1536 C CA . GLU B 1 54 ? -22.609 -18.078 -12.266 1 89 54 GLU B CA 1
ATOM 1537 C C . GLU B 1 54 ? -21.406 -17.281 -12.789 1 89 54 GLU B C 1
ATOM 1539 O O . GLU B 1 54 ? -21.094 -17.328 -13.977 1 89 54 GLU B O 1
ATOM 1544 N N . GLN B 1 55 ? -20.781 -16.562 -11.914 1 87.19 55 GLN B N 1
ATOM 1545 C CA . GLN B 1 55 ? -19.688 -15.695 -12.352 1 87.19 55 GLN B CA 1
ATOM 1546 C C . GLN B 1 55 ? -18.328 -16.281 -11.961 1 87.19 55 GLN B C 1
ATOM 1548 O O . GLN B 1 55 ? -18.219 -16.984 -10.961 1 87.19 55 GLN B O 1
ATOM 1553 N N . ASP B 1 56 ? -17.422 -15.953 -12.852 1 90.69 56 ASP B N 1
ATOM 1554 C CA . ASP B 1 56 ? -16.062 -16.344 -12.516 1 90.69 56 ASP B CA 1
ATOM 1555 C C . ASP B 1 56 ? -15.523 -15.539 -11.336 1 90.69 56 ASP B C 1
ATOM 1557 O O . ASP B 1 56 ? -15.742 -14.328 -11.258 1 90.69 56 ASP B O 1
ATOM 1561 N N . VAL B 1 57 ? -14.883 -16.094 -10.359 1 88.94 57 VAL B N 1
ATOM 1562 C CA . VAL B 1 57 ? -14.367 -15.492 -9.133 1 88.94 57 VAL B CA 1
ATOM 1563 C C . VAL B 1 57 ? -13.422 -14.344 -9.484 1 88.94 57 VAL B C 1
ATOM 1565 O O . VAL B 1 57 ? -13.461 -13.289 -8.859 1 88.94 57 VAL B O 1
ATOM 1568 N N . GLY B 1 58 ? -12.625 -14.516 -10.461 1 90.81 58 GLY B N 1
ATOM 1569 C CA . GLY B 1 58 ? -11.672 -13.5 -10.883 1 90.81 58 GLY B CA 1
ATOM 1570 C C . GLY B 1 58 ? -12.336 -12.227 -11.375 1 90.81 58 GLY B C 1
ATOM 1571 O O . GLY B 1 58 ? -11.883 -11.125 -11.062 1 90.81 58 GLY B O 1
ATOM 1572 N N . THR B 1 59 ? -13.367 -12.453 -12.062 1 92.88 59 THR B N 1
ATOM 1573 C CA . THR B 1 59 ? -14.094 -11.305 -12.602 1 92.88 59 THR B CA 1
ATOM 1574 C C . THR B 1 59 ? -14.742 -10.508 -11.477 1 92.88 59 THR B C 1
ATOM 1576 O O . THR B 1 59 ? -14.68 -9.273 -11.461 1 92.88 59 THR B O 1
ATOM 1579 N N . VAL B 1 60 ? -15.312 -11.188 -10.57 1 93.19 60 VAL B N 1
ATOM 1580 C CA . VAL B 1 60 ? -15.992 -10.523 -9.461 1 93.19 60 VAL B CA 1
ATOM 1581 C C . VAL B 1 60 ? -14.969 -9.797 -8.586 1 93.19 60 VAL B C 1
ATOM 1583 O O . VAL B 1 60 ? -15.195 -8.664 -8.164 1 93.19 60 VAL B O 1
ATOM 1586 N N . GLU B 1 61 ? -13.859 -10.398 -8.352 1 94.19 61 GLU B N 1
ATOM 1587 C CA . GLU B 1 61 ? -12.812 -9.781 -7.551 1 94.19 61 GLU B CA 1
ATOM 1588 C C . GLU B 1 61 ? -12.266 -8.523 -8.219 1 94.19 61 GLU B C 1
ATOM 1590 O O . GLU B 1 61 ? -11.992 -7.523 -7.555 1 94.19 61 GLU B O 1
ATOM 1595 N N . ASN B 1 62 ? -12.195 -8.578 -9.516 1 92.56 62 ASN B N 1
ATOM 1596 C CA . ASN B 1 62 ? -11.719 -7.414 -10.258 1 92.56 62 ASN B CA 1
ATOM 1597 C C . ASN B 1 62 ? -12.711 -6.254 -10.18 1 92.56 62 ASN B C 1
ATOM 1599 O O . ASN B 1 62 ? -12.305 -5.098 -10.07 1 92.56 62 ASN B O 1
ATOM 1603 N N . VAL B 1 63 ? -13.938 -6.621 -10.266 1 93.81 63 VAL B N 1
ATOM 1604 C CA . VAL B 1 63 ? -14.969 -5.594 -10.156 1 93.81 63 VAL B CA 1
ATOM 1605 C C . VAL B 1 63 ? -14.922 -4.965 -8.766 1 93.81 63 VAL B C 1
ATOM 1607 O O . VAL B 1 63 ? -15.016 -3.742 -8.625 1 93.81 63 VAL B O 1
ATOM 1610 N N . LEU B 1 64 ? -14.781 -5.812 -7.766 1 95.44 64 LEU B N 1
ATOM 1611 C CA . LEU B 1 64 ? -14.688 -5.328 -6.391 1 95.44 64 LEU B CA 1
ATOM 1612 C C . LEU B 1 64 ? -13.453 -4.457 -6.207 1 95.44 64 LEU B C 1
ATOM 1614 O O . LEU B 1 64 ? -13.516 -3.424 -5.531 1 95.44 64 LEU B O 1
ATOM 1618 N N . LEU B 1 65 ? -12.391 -4.84 -6.824 1 95.38 65 LEU B N 1
ATOM 1619 C CA . LEU B 1 65 ? -11.141 -4.094 -6.723 1 95.38 65 LEU B CA 1
ATOM 1620 C C . LEU B 1 65 ? -11.273 -2.725 -7.383 1 95.38 65 LEU B C 1
ATOM 1622 O O . LEU B 1 65 ? -10.859 -1.713 -6.809 1 95.38 65 LEU B O 1
ATOM 1626 N N . VAL B 1 66 ? -11.867 -2.697 -8.578 1 94.62 66 VAL B N 1
ATOM 1627 C CA . VAL B 1 66 ? -12.031 -1.444 -9.312 1 94.62 66 VAL B CA 1
ATOM 1628 C C . VAL B 1 66 ? -12.984 -0.522 -8.547 1 94.62 66 VAL B C 1
ATOM 1630 O O . VAL B 1 66 ? -12.734 0.679 -8.43 1 94.62 66 VAL B O 1
ATOM 1633 N N . ALA B 1 67 ? -14.016 -1.102 -8.055 1 94.56 67 ALA B N 1
ATOM 1634 C CA . ALA B 1 67 ? -14.969 -0.319 -7.27 1 94.56 67 ALA B CA 1
ATOM 1635 C C . ALA B 1 67 ? -14.312 0.236 -6.008 1 94.56 67 ALA B C 1
ATOM 1637 O O . ALA B 1 67 ? -14.555 1.381 -5.625 1 94.56 67 ALA B O 1
ATOM 1638 N N . SER B 1 68 ? -13.562 -0.602 -5.34 1 95.62 68 SER B N 1
ATOM 1639 C CA . SER B 1 68 ? -12.828 -0.148 -4.16 1 95.62 68 SER B CA 1
ATOM 1640 C C . SER B 1 68 ? -11.836 0.955 -4.516 1 95.62 68 SER B C 1
ATOM 1642 O O . SER B 1 68 ? -11.688 1.925 -3.77 1 95.62 68 SER B O 1
ATOM 1644 N N . HIS B 1 69 ? -11.156 0.877 -5.629 1 95.44 69 HIS B N 1
ATOM 1645 C CA . HIS B 1 69 ? -10.195 1.88 -6.082 1 95.44 69 HIS B CA 1
ATOM 1646 C C . HIS B 1 69 ? -10.875 3.227 -6.309 1 95.44 69 HIS B C 1
ATOM 1648 O O . HIS B 1 69 ? -10.359 4.266 -5.887 1 95.44 69 HIS B O 1
ATOM 1654 N N . MET B 1 70 ? -11.977 3.166 -6.949 1 93.06 70 MET B N 1
ATOM 1655 C CA . MET B 1 70 ? -12.695 4.398 -7.262 1 93.06 70 MET B CA 1
ATOM 1656 C C . MET B 1 70 ? -13.258 5.039 -6 1 93.06 70 MET B C 1
ATOM 1658 O O . MET B 1 70 ? -13.141 6.25 -5.805 1 93.06 70 MET B O 1
ATOM 1662 N N . GLY B 1 71 ? -13.883 4.246 -5.234 1 93.25 71 GLY B N 1
ATOM 1663 C CA . GLY B 1 71 ? -14.461 4.77 -4.008 1 93.25 71 GLY B CA 1
ATOM 1664 C C . GLY B 1 71 ? -13.422 5.324 -3.051 1 93.25 71 GLY B C 1
ATOM 1665 O O . GLY B 1 71 ? -13.516 6.477 -2.623 1 93.25 71 GLY B O 1
ATOM 1666 N N . ILE B 1 72 ? -12.391 4.516 -2.746 1 94.75 72 ILE B N 1
ATOM 1667 C CA . ILE B 1 72 ? -11.352 4.93 -1.812 1 94.75 72 ILE B CA 1
ATOM 1668 C C . ILE B 1 72 ? -10.523 6.055 -2.428 1 94.75 72 ILE B C 1
ATOM 1670 O O . ILE B 1 72 ? -10.086 6.973 -1.727 1 94.75 72 ILE B O 1
ATOM 1674 N N . GLY B 1 73 ? -10.359 6 -3.713 1 94.44 73 GLY B N 1
ATOM 1675 C CA . GLY B 1 73 ? -9.648 7.062 -4.406 1 94.44 73 GLY B CA 1
ATOM 1676 C C . GLY B 1 73 ? -10.352 8.406 -4.312 1 94.44 73 GLY B C 1
ATOM 1677 O O . GLY B 1 73 ? -9.703 9.43 -4.086 1 94.44 73 GLY B O 1
ATOM 1678 N N . ALA B 1 74 ? -11.609 8.406 -4.508 1 90.38 74 ALA B N 1
ATOM 1679 C CA . ALA B 1 74 ? -12.383 9.641 -4.375 1 90.38 74 ALA B CA 1
ATOM 1680 C C . ALA B 1 74 ? -12.32 10.172 -2.947 1 90.38 74 ALA B C 1
ATOM 1682 O O . ALA B 1 74 ? -12.203 11.383 -2.732 1 90.38 74 ALA B O 1
ATOM 1683 N N . PHE B 1 75 ? -12.422 9.242 -2.072 1 92.12 75 PHE B N 1
ATOM 1684 C CA . PHE B 1 75 ? -12.297 9.609 -0.666 1 92.12 75 PHE B CA 1
ATOM 1685 C C . PHE B 1 75 ? -10.953 10.281 -0.393 1 92.12 75 PHE B C 1
ATOM 1687 O O . PHE B 1 75 ? -10.898 11.312 0.28 1 92.12 75 PHE B O 1
ATOM 1694 N N . MET B 1 76 ? -9.938 9.711 -0.967 1 93.62 76 MET B N 1
ATOM 1695 C CA . MET B 1 76 ? -8.586 10.219 -0.766 1 93.62 76 MET B CA 1
ATOM 1696 C C . MET B 1 76 ? -8.414 11.586 -1.421 1 93.62 76 MET B C 1
ATOM 1698 O O . MET B 1 76 ? -7.805 12.484 -0.843 1 93.62 76 MET B O 1
ATOM 1702 N N . ALA B 1 77 ? -8.977 11.758 -2.584 1 90.5 77 ALA B N 1
ATOM 1703 C CA . ALA B 1 77 ? -8.836 13.008 -3.334 1 90.5 77 ALA B CA 1
ATOM 1704 C C . ALA B 1 77 ? -9.578 14.148 -2.645 1 90.5 77 ALA B C 1
ATOM 1706 O O . ALA B 1 77 ? -9.258 15.32 -2.859 1 90.5 77 ALA B O 1
ATOM 1707 N N . GLY B 1 78 ? -10.555 13.82 -1.849 1 88.94 78 GLY B N 1
ATOM 1708 C CA . GLY B 1 78 ? -11.352 14.836 -1.19 1 88.94 78 GLY B CA 1
ATOM 1709 C C . GLY B 1 78 ? -10.875 15.156 0.212 1 88.94 78 GLY B C 1
ATOM 1710 O O . GLY B 1 78 ? -11.523 15.914 0.938 1 88.94 78 GLY B O 1
ATOM 1711 N N . ARG B 1 79 ? -9.727 14.656 0.521 1 91.06 79 ARG B N 1
ATOM 1712 C CA . ARG B 1 79 ? -9.211 14.898 1.862 1 91.06 79 ARG B CA 1
ATOM 1713 C C . ARG B 1 79 ? -8.648 16.312 1.987 1 91.06 79 ARG B C 1
ATOM 1715 O O . ARG B 1 79 ? -8.031 16.828 1.052 1 91.06 79 ARG B O 1
ATOM 1722 N N . PRO B 1 80 ? -8.82 16.953 3.158 1 89.88 80 PRO B N 1
ATOM 1723 C CA . PRO B 1 80 ? -8.422 18.359 3.357 1 89.88 80 PRO B CA 1
ATOM 1724 C C . PRO B 1 80 ? -6.93 18.578 3.137 1 89.88 80 PR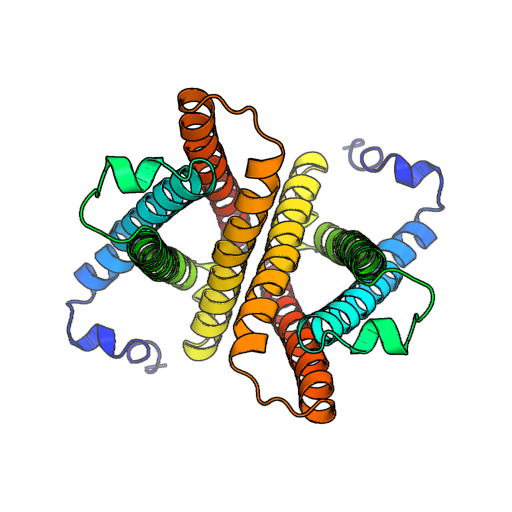O B C 1
ATOM 1726 O O . PRO B 1 80 ? -6.531 19.625 2.615 1 89.88 80 PRO B O 1
ATOM 1729 N N . HIS B 1 81 ? -6.098 17.734 3.492 1 91.75 81 HIS B N 1
ATOM 1730 C CA . HIS B 1 81 ? -4.66 17.969 3.381 1 91.75 81 HIS B CA 1
ATOM 1731 C C . HIS B 1 81 ? -4.211 17.969 1.924 1 91.75 81 HIS B C 1
ATOM 1733 O O . HIS B 1 81 ? -3.121 18.438 1.602 1 91.75 81 HIS B O 1
ATOM 1739 N N . LEU B 1 82 ? -5.07 17.391 1.047 1 92 82 LEU B N 1
ATOM 1740 C CA . LEU B 1 82 ? -4.738 17.344 -0.373 1 92 82 LEU B CA 1
ATOM 1741 C C . LEU B 1 82 ? -5.445 18.469 -1.128 1 92 82 LEU B C 1
ATOM 1743 O O . LEU B 1 82 ? -5.098 18.766 -2.271 1 92 82 LEU B O 1
ATOM 1747 N N . MET B 1 83 ? -6.352 19.109 -0.483 1 88.44 83 MET B N 1
ATOM 1748 C CA . MET B 1 83 ? -7.188 20.094 -1.156 1 88.44 83 MET B CA 1
ATOM 1749 C C . MET B 1 83 ? -6.402 21.375 -1.437 1 88.44 83 MET B C 1
ATOM 1751 O O . MET B 1 83 ? -6.801 22.172 -2.283 1 88.44 83 MET B O 1
ATOM 1755 N N . SER B 1 84 ? -5.332 21.578 -0.826 1 87.31 84 SER B N 1
ATOM 1756 C CA . SER B 1 84 ? -4.508 22.75 -1.048 1 87.31 84 SER B CA 1
ATOM 1757 C C . SER B 1 84 ? -3.635 22.594 -2.289 1 87.31 84 SER B C 1
ATOM 1759 O O . SER B 1 84 ? -3.059 23.578 -2.777 1 87.31 84 SER B O 1
ATOM 1761 N N . LEU B 1 85 ? -3.57 21.438 -2.828 1 91.06 85 LEU B N 1
ATOM 1762 C CA . LEU B 1 85 ? -2.701 21.141 -3.963 1 91.06 85 LEU B CA 1
ATOM 1763 C C . LEU B 1 85 ? -3.43 21.375 -5.281 1 91.06 85 LEU B C 1
ATOM 1765 O O . LEU B 1 85 ? -4.66 21.328 -5.332 1 91.06 85 LEU B O 1
ATOM 1769 N N . PRO B 1 86 ? -2.619 21.703 -6.293 1 91.94 86 PRO B N 1
ATOM 1770 C CA . PRO B 1 86 ? -3.242 21.734 -7.621 1 91.94 86 PRO B CA 1
ATOM 1771 C C . PRO B 1 86 ? -3.881 20.406 -8.008 1 91.94 86 PRO B C 1
ATOM 1773 O O . PRO B 1 86 ? -3.473 19.359 -7.504 1 91.94 86 PRO B O 1
ATOM 1776 N N . CYS B 1 87 ? -4.832 20.391 -8.922 1 88 87 CYS B N 1
ATOM 1777 C CA . CYS B 1 87 ? -5.656 19.234 -9.281 1 88 87 CYS B CA 1
ATOM 1778 C C . CYS B 1 87 ? -4.789 18.062 -9.727 1 88 87 CYS B C 1
ATOM 1780 O O . CYS B 1 87 ? -4.977 16.938 -9.273 1 88 87 CYS B O 1
ATOM 1782 N N . LYS B 1 88 ? -3.869 18.359 -10.57 1 92.12 88 LYS B N 1
ATOM 1783 C CA . LYS B 1 88 ? -3.035 17.281 -11.117 1 92.12 88 LYS B CA 1
ATOM 1784 C C . LYS B 1 88 ? -2.236 16.594 -10.008 1 92.12 88 LYS B C 1
ATOM 1786 O O . LYS B 1 88 ? -2.139 15.367 -9.984 1 92.12 88 LYS B O 1
ATOM 1791 N N . GLN B 1 89 ? -1.665 17.359 -9.133 1 93.94 89 GLN B N 1
ATOM 1792 C CA . GLN B 1 89 ? -0.876 16.797 -8.039 1 93.94 89 GLN B CA 1
ATOM 1793 C C . GLN B 1 89 ? -1.767 16.078 -7.023 1 93.94 89 GLN B C 1
ATOM 1795 O O . GLN B 1 89 ? -1.384 15.047 -6.477 1 93.94 89 GLN B O 1
ATOM 1800 N N . ARG B 1 90 ? -2.896 16.625 -6.793 1 94 90 ARG B N 1
ATOM 1801 C CA . ARG B 1 90 ? -3.871 16.016 -5.887 1 94 90 ARG B CA 1
ATOM 1802 C C . ARG B 1 90 ? -4.238 14.609 -6.336 1 94 90 ARG B C 1
ATOM 1804 O O . ARG B 1 90 ? -4.199 13.664 -5.543 1 94 90 ARG B O 1
ATOM 1811 N N . TRP B 1 91 ? -4.504 14.508 -7.598 1 92.56 91 TRP B N 1
ATOM 1812 C CA . TRP B 1 91 ? -4.93 13.211 -8.125 1 92.56 91 TRP B CA 1
ATOM 1813 C C . TRP B 1 91 ? -3.75 12.25 -8.211 1 92.56 91 TRP B C 1
ATOM 1815 O O . TRP B 1 91 ? -3.918 11.039 -8.062 1 92.56 91 TRP B O 1
ATOM 1825 N N . LEU B 1 92 ? -2.596 12.82 -8.422 1 95 92 LEU B N 1
ATOM 1826 C CA . LEU B 1 92 ? -1.414 11.961 -8.422 1 95 92 LEU B CA 1
ATOM 1827 C C . LEU B 1 92 ? -1.212 11.305 -7.062 1 95 92 LEU B C 1
ATOM 1829 O O . LEU B 1 92 ? -1.048 10.086 -6.973 1 95 92 LEU B O 1
ATOM 1833 N N . TYR B 1 93 ? -1.303 12.094 -6.027 1 96.31 93 TYR B N 1
ATOM 1834 C CA . TYR B 1 93 ? -1.109 11.562 -4.68 1 96.31 93 TYR B CA 1
ATOM 1835 C C . TYR B 1 93 ? -2.266 10.656 -4.277 1 96.31 93 TYR B C 1
ATOM 1837 O O . TYR B 1 93 ? -2.055 9.594 -3.689 1 96.31 93 TYR B O 1
ATOM 1845 N N . ALA B 1 94 ? -3.457 11.039 -4.656 1 95.94 94 ALA B N 1
ATOM 1846 C CA . ALA B 1 94 ? -4.629 10.234 -4.316 1 95.94 94 ALA B CA 1
ATOM 1847 C C . ALA B 1 94 ? -4.559 8.859 -4.973 1 95.94 94 ALA B C 1
ATOM 1849 O O . ALA B 1 94 ? -4.781 7.84 -4.316 1 95.94 94 ALA B O 1
ATOM 1850 N N . THR B 1 95 ? -4.262 8.875 -6.211 1 95.25 95 THR B N 1
ATOM 1851 C CA . THR B 1 95 ? -4.176 7.617 -6.945 1 95.25 95 THR B CA 1
ATOM 1852 C C . THR B 1 95 ? -3.012 6.773 -6.438 1 95.25 95 THR B C 1
ATOM 1854 O O . THR B 1 95 ? -3.146 5.559 -6.27 1 95.25 95 THR B O 1
ATOM 1857 N N . TYR B 1 96 ? -1.948 7.414 -6.207 1 97.06 96 TYR B N 1
ATOM 1858 C CA . TYR B 1 96 ? -0.763 6.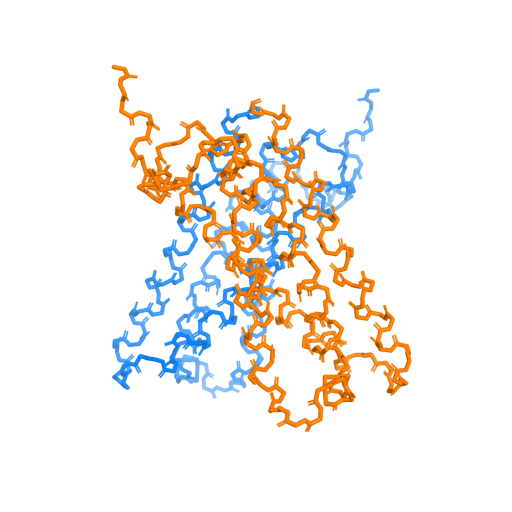746 -5.684 1 97.06 96 TYR B CA 1
ATOM 1859 C C . TYR B 1 96 ? -1.074 6.039 -4.367 1 97.06 96 TYR B C 1
ATOM 1861 O O . TYR B 1 96 ? -0.801 4.844 -4.223 1 97.06 96 TYR B O 1
ATOM 1869 N N . LEU B 1 97 ? -1.646 6.711 -3.455 1 97.25 97 LEU B N 1
ATOM 1870 C CA . LEU B 1 97 ? -1.948 6.176 -2.131 1 97.25 97 LEU B CA 1
ATOM 1871 C C . LEU B 1 97 ? -3.016 5.09 -2.215 1 97.25 97 LEU B C 1
ATOM 1873 O O . LEU B 1 97 ? -2.924 4.07 -1.526 1 97.25 97 LEU B O 1
ATOM 1877 N N . THR B 1 98 ? -3.959 5.285 -3.09 1 97.5 98 THR B N 1
ATOM 1878 C CA . THR B 1 98 ? -5.047 4.32 -3.223 1 97.5 98 THR B CA 1
ATOM 1879 C C . THR B 1 98 ? -4.543 3.023 -3.846 1 97.5 98 THR B C 1
ATOM 1881 O O . THR B 1 98 ? -4.953 1.934 -3.436 1 97.5 98 THR B O 1
ATOM 1884 N N . VAL B 1 99 ? -3.689 3.156 -4.777 1 96.62 99 VAL B N 1
ATOM 1885 C CA . VAL B 1 99 ? -3.119 1.973 -5.41 1 96.62 99 VAL B CA 1
ATOM 1886 C C . VAL B 1 99 ? -2.305 1.182 -4.391 1 96.62 99 VAL B C 1
ATOM 1888 O O . VAL B 1 99 ? -2.469 -0.035 -4.266 1 96.62 99 VAL B O 1
ATOM 1891 N N . LEU B 1 100 ? -1.491 1.857 -3.656 1 97 100 LEU B N 1
ATOM 1892 C CA . LEU B 1 100 ? -0.679 1.201 -2.639 1 97 100 LEU B CA 1
ATOM 1893 C C . LEU B 1 100 ? -1.559 0.56 -1.571 1 97 100 LEU B C 1
ATOM 1895 O O . LEU B 1 100 ? -1.265 -0.54 -1.098 1 97 100 LEU B O 1
ATOM 1899 N N . PHE B 1 101 ? -2.59 1.203 -1.213 1 97.88 101 PHE B N 1
ATOM 1900 C CA . PHE B 1 101 ? -3.5 0.701 -0.19 1 97.88 101 PHE B CA 1
ATOM 1901 C C . PHE B 1 101 ? -4.188 -0.576 -0.657 1 97.88 101 PHE B C 1
ATOM 1903 O O . PHE B 1 101 ? -4.176 -1.588 0.048 1 97.88 101 PHE B O 1
ATOM 1910 N N . ASN B 1 102 ? -4.754 -0.49 -1.856 1 97.62 102 ASN B N 1
ATOM 1911 C CA . ASN B 1 102 ? -5.504 -1.633 -2.367 1 97.62 102 ASN B CA 1
ATOM 1912 C C . ASN B 1 102 ? -4.582 -2.801 -2.705 1 97.62 102 ASN B C 1
ATOM 1914 O O . ASN B 1 102 ? -4.844 -3.939 -2.312 1 97.62 102 ASN B O 1
ATOM 1918 N N . MET B 1 103 ? -3.539 -2.492 -3.375 1 97.25 103 MET B N 1
ATOM 1919 C CA . MET B 1 103 ? -2.629 -3.555 -3.789 1 97.25 103 MET B CA 1
ATOM 1920 C C . MET B 1 103 ? -1.895 -4.141 -2.588 1 97.25 103 MET B C 1
ATOM 1922 O O . MET B 1 103 ? -1.699 -5.355 -2.508 1 97.25 103 MET B O 1
ATOM 1926 N N . GLY B 1 104 ? -1.5 -3.281 -1.736 1 97.62 104 GLY B N 1
ATOM 1927 C CA . GLY B 1 104 ? -0.858 -3.744 -0.516 1 97.62 104 GLY B CA 1
ATOM 1928 C C . GLY B 1 104 ? -1.764 -4.602 0.346 1 97.62 104 GLY B C 1
ATOM 1929 O O . GLY B 1 104 ? -1.318 -5.598 0.925 1 97.62 104 GLY B O 1
ATOM 1930 N N . SER B 1 105 ? -3.012 -4.219 0.46 1 97.62 105 SER B N 1
ATOM 1931 C CA . SER B 1 105 ? -3.975 -5.02 1.211 1 97.62 105 SER B CA 1
ATOM 1932 C C . SER B 1 105 ? -4.18 -6.387 0.566 1 97.62 105 SER B C 1
ATOM 1934 O O . SER B 1 105 ? -4.215 -7.406 1.257 1 97.62 105 SER B O 1
ATOM 1936 N N . LEU B 1 106 ? -4.27 -6.367 -0.733 1 96.38 106 LEU B N 1
ATOM 1937 C CA . LEU B 1 106 ? -4.488 -7.613 -1.459 1 96.38 106 LEU B CA 1
ATOM 1938 C C . LEU B 1 106 ? -3.371 -8.609 -1.17 1 96.38 106 LEU B C 1
ATOM 1940 O O . LEU B 1 106 ? -3.637 -9.773 -0.861 1 96.38 106 LEU B O 1
ATOM 1944 N N . LEU B 1 107 ? -2.209 -8.086 -1.311 1 96.06 107 LEU B N 1
ATOM 1945 C CA . LEU B 1 107 ? -1.091 -8.992 -1.068 1 96.06 107 LEU B CA 1
ATOM 1946 C C . LEU B 1 107 ? -1.021 -9.391 0.402 1 96.06 107 LEU B C 1
ATOM 1948 O O . LEU B 1 107 ? -0.747 -10.547 0.725 1 96.06 107 LEU B O 1
ATOM 1952 N N . SER B 1 108 ? -1.25 -8.523 1.295 1 96.25 108 SER B N 1
ATOM 1953 C CA . SER B 1 108 ? -1.267 -8.844 2.719 1 96.25 108 SER B CA 1
ATOM 1954 C C . SER B 1 108 ? -2.322 -9.898 3.037 1 96.25 108 SER B C 1
ATOM 1956 O O . SER B 1 108 ? -2.072 -10.82 3.814 1 96.25 108 SER B O 1
ATOM 1958 N N . TRP B 1 109 ? -3.494 -9.773 2.457 1 96.62 109 TRP B N 1
ATOM 1959 C CA . TRP B 1 109 ? -4.559 -10.75 2.662 1 96.62 109 TRP B CA 1
ATOM 1960 C C . TRP B 1 109 ? -4.141 -12.125 2.162 1 96.62 109 TRP B C 1
ATOM 1962 O O . TRP B 1 109 ? -4.445 -13.141 2.793 1 96.62 109 TRP B O 1
ATOM 1972 N N . ALA B 1 110 ? -3.484 -12.188 1.026 1 93.44 110 ALA B N 1
ATOM 1973 C CA . ALA B 1 110 ? -3.018 -13.453 0.465 1 93.44 110 ALA B CA 1
ATOM 1974 C C . ALA B 1 110 ? -2.033 -14.141 1.406 1 93.44 110 ALA B C 1
ATOM 1976 O O . ALA B 1 110 ? -2.094 -15.359 1.595 1 93.44 110 ALA B O 1
ATOM 1977 N N . VAL B 1 111 ? -1.145 -13.328 1.949 1 91.88 111 VAL B N 1
ATOM 1978 C CA . VAL B 1 111 ? -0.154 -13.875 2.873 1 91.88 111 VAL B CA 1
ATOM 1979 C C . VAL B 1 111 ? -0.846 -14.359 4.145 1 91.88 111 VAL B C 1
ATOM 1981 O O . VAL B 1 111 ? -0.539 -15.438 4.648 1 91.88 111 VAL B O 1
ATOM 1984 N N . ILE B 1 112 ? -1.75 -13.586 4.625 1 93.88 112 ILE B N 1
ATOM 1985 C CA . ILE B 1 112 ? -2.449 -13.891 5.867 1 93.88 112 ILE B CA 1
ATOM 1986 C C . ILE B 1 112 ? -3.291 -15.148 5.688 1 93.88 112 ILE B C 1
ATOM 1988 O O . ILE B 1 112 ? -3.404 -15.969 6.609 1 93.88 112 ILE B O 1
ATOM 1992 N N . ARG B 1 113 ? -3.891 -15.336 4.578 1 93.5 113 ARG B N 1
ATOM 1993 C CA . ARG B 1 113 ? -4.77 -16.469 4.301 1 93.5 113 ARG B CA 1
ATOM 1994 C C . ARG B 1 113 ? -4.031 -17.797 4.492 1 93.5 113 ARG B C 1
ATOM 1996 O O . ARG B 1 113 ? -4.629 -18.781 4.922 1 93.5 113 ARG B O 1
ATOM 2003 N N . VAL B 1 114 ? -2.73 -17.844 4.117 1 90.06 114 VAL B N 1
ATOM 2004 C CA . VAL B 1 114 ? -1.932 -19.062 4.215 1 90.06 114 VAL B CA 1
ATOM 2005 C C . VAL B 1 114 ? -1.708 -19.422 5.684 1 90.06 114 VAL B C 1
ATOM 2007 O O . VAL B 1 114 ? -1.561 -20.594 6.027 1 90.06 114 VAL B O 1
ATOM 2010 N N . ALA B 1 115 ? -1.73 -18.453 6.461 1 90.19 115 ALA B N 1
ATOM 2011 C CA . ALA B 1 115 ? -1.433 -18.656 7.875 1 90.19 115 ALA B CA 1
ATOM 2012 C C . ALA B 1 115 ? -2.703 -18.953 8.672 1 90.19 115 ALA B C 1
ATOM 2014 O O . ALA B 1 115 ? -2.641 -19.281 9.852 1 90.19 115 ALA B O 1
ATOM 2015 N N . LEU B 1 116 ? -3.881 -18.828 8.125 1 90.75 116 LEU B N 1
ATOM 2016 C CA . LEU B 1 116 ? -5.141 -18.953 8.844 1 90.75 116 LEU B CA 1
ATOM 2017 C C . LEU B 1 116 ? -5.656 -20.391 8.812 1 90.75 116 LEU B C 1
ATOM 2019 O O . LEU B 1 116 ? -5.344 -21.141 7.895 1 90.75 116 LEU B O 1
ATOM 2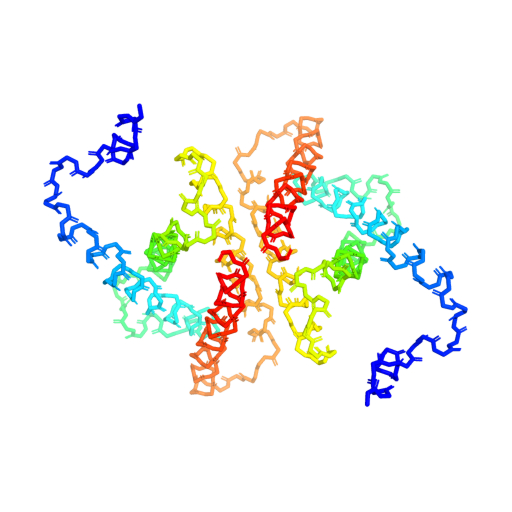023 N N . PRO B 1 117 ? -6.414 -20.75 9.93 1 87.94 117 PRO B N 1
ATOM 2024 C CA . PRO B 1 117 ? -7.004 -22.078 9.961 1 87.94 117 PRO B CA 1
ATOM 2025 C C . PRO B 1 117 ? -7.973 -22.328 8.812 1 87.94 117 PRO B C 1
ATOM 2027 O O . PRO B 1 117 ? -8.461 -21.375 8.195 1 87.94 117 PRO B O 1
ATOM 2030 N N . SER B 1 118 ? -8.375 -23.578 8.555 1 86.62 118 SER B N 1
ATOM 2031 C CA . SER B 1 118 ? -9.141 -23.969 7.371 1 86.62 118 SER B CA 1
ATOM 2032 C C . SER B 1 118 ? -10.641 -23.859 7.625 1 86.62 118 SER B C 1
ATOM 2034 O O . SER B 1 118 ? -11.445 -23.984 6.699 1 86.62 118 SER B O 1
ATOM 2036 N N . ASN B 1 119 ? -11 -23.406 8.719 1 90.69 119 ASN B N 1
ATOM 2037 C CA . ASN B 1 119 ? -12.422 -23.281 8.977 1 90.69 119 ASN B CA 1
ATOM 2038 C C . ASN B 1 119 ? -13.039 -22.141 8.18 1 90.69 119 ASN B C 1
ATOM 2040 O O . ASN B 1 119 ? -12.656 -20.969 8.359 1 90.69 119 ASN B O 1
ATOM 2044 N N . GLY B 1 120 ? -14.031 -22.438 7.438 1 88.44 120 GLY B N 1
ATOM 2045 C CA . GLY B 1 120 ? -14.641 -21.469 6.535 1 88.44 120 GLY B CA 1
ATOM 2046 C C . GLY B 1 120 ? -15.25 -20.281 7.254 1 88.44 120 GLY B C 1
ATOM 2047 O O . GLY B 1 120 ? -15.023 -19.141 6.867 1 88.44 120 GLY B O 1
ATOM 2048 N N . PHE B 1 121 ? -15.984 -20.578 8.234 1 89.31 121 PHE B N 1
ATOM 2049 C CA . PHE B 1 121 ? -16.672 -19.516 8.953 1 89.31 121 PHE B CA 1
ATOM 2050 C C . PHE B 1 121 ? -15.68 -18.578 9.617 1 89.31 121 PHE B C 1
ATOM 2052 O O . PHE B 1 121 ? -15.844 -17.344 9.578 1 89.31 121 PHE B O 1
ATOM 2059 N N . ILE B 1 122 ? -14.703 -19.047 10.211 1 92.38 122 ILE B N 1
ATOM 2060 C CA . ILE B 1 122 ? -13.68 -18.25 10.875 1 92.38 122 ILE B CA 1
ATOM 2061 C C . ILE B 1 122 ? -12.945 -17.391 9.844 1 92.38 122 ILE B C 1
ATOM 2063 O O . ILE B 1 122 ? -12.664 -16.219 10.086 1 92.38 122 ILE B O 1
ATOM 2067 N N . ARG B 1 123 ? -12.703 -17.906 8.719 1 93.38 123 ARG B N 1
ATOM 2068 C CA . ARG B 1 123 ? -11.992 -17.203 7.664 1 93.38 123 ARG B CA 1
ATOM 2069 C C . ARG B 1 123 ? -12.812 -16.016 7.152 1 93.38 123 ARG B C 1
ATOM 2071 O O . ARG B 1 123 ? -12.266 -14.945 6.902 1 93.38 123 ARG B O 1
ATOM 2078 N N . VAL B 1 124 ? -14.055 -16.266 7.008 1 92.12 124 VAL B N 1
ATOM 2079 C CA . VAL B 1 124 ? -14.922 -15.195 6.547 1 92.12 124 VAL B CA 1
ATOM 2080 C C . VAL B 1 124 ? -14.961 -14.078 7.586 1 92.12 124 VAL B C 1
ATOM 2082 O O . VAL B 1 124 ? -14.812 -12.898 7.254 1 92.12 124 VAL B O 1
ATOM 2085 N N . LEU B 1 125 ? -15.125 -14.445 8.742 1 94 125 LEU B N 1
ATOM 2086 C CA . LEU B 1 125 ? -15.188 -13.461 9.828 1 94 125 LEU B CA 1
ATOM 2087 C C . LEU B 1 125 ? -13.875 -12.703 9.953 1 94 125 LEU B C 1
ATOM 2089 O O . LEU B 1 125 ? -13.875 -11.469 10.07 1 94 125 LEU B O 1
ATOM 2093 N N . LEU B 1 126 ? -12.844 -13.438 9.906 1 94.38 126 LEU B N 1
ATOM 2094 C CA . LEU B 1 126 ? -11.531 -12.805 9.977 1 94.38 126 LEU B CA 1
ATOM 2095 C C . LEU B 1 126 ? -11.289 -11.914 8.766 1 94.38 126 LEU B C 1
ATOM 2097 O O . LEU B 1 126 ? -10.664 -10.852 8.883 1 94.38 126 LEU B O 1
ATOM 2101 N N . GLY B 1 127 ? -11.781 -12.328 7.633 1 95.5 127 GLY B N 1
ATOM 2102 C CA . GLY B 1 127 ? -11.664 -11.508 6.438 1 95.5 127 GLY B CA 1
ATOM 2103 C C . GLY B 1 127 ? -12.32 -10.148 6.582 1 95.5 127 GLY B C 1
ATOM 2104 O O . GLY B 1 127 ? -11.711 -9.125 6.266 1 95.5 127 GLY B O 1
ATOM 2105 N N . PHE B 1 128 ? -13.461 -10.148 7.137 1 94.69 128 PHE B N 1
ATOM 2106 C CA . PHE B 1 128 ? -14.195 -8.898 7.328 1 94.69 128 PHE B CA 1
ATOM 2107 C C . PHE B 1 128 ? -13.539 -8.047 8.406 1 94.69 128 PHE B C 1
ATOM 2109 O O . PHE B 1 128 ? -13.422 -6.828 8.266 1 94.69 128 PHE B O 1
ATOM 2116 N N . LEU B 1 129 ? -13.117 -8.68 9.375 1 94.94 129 LEU B N 1
ATOM 2117 C CA . LEU B 1 129 ? -12.492 -7.965 10.477 1 94.94 129 LEU B CA 1
ATOM 2118 C C . LEU B 1 129 ? -11.172 -7.332 10.031 1 94.94 129 LEU B C 1
ATOM 2120 O O . LEU B 1 129 ? -10.898 -6.176 10.359 1 94.94 129 LEU B O 1
ATOM 2124 N N . ILE B 1 130 ? -10.367 -8.094 9.312 1 96.5 130 ILE B N 1
ATOM 2125 C CA . ILE B 1 130 ? -9.078 -7.598 8.836 1 96.5 130 ILE B CA 1
ATOM 2126 C C . ILE B 1 130 ? -9.305 -6.441 7.863 1 96.5 130 ILE B C 1
ATOM 2128 O O . ILE B 1 130 ? -8.656 -5.395 7.973 1 96.5 130 ILE B O 1
ATOM 2132 N N . GLY B 1 131 ? -10.281 -6.672 6.934 1 96.88 131 GLY B N 1
ATOM 2133 C CA . GLY B 1 131 ? -10.609 -5.594 6.016 1 96.88 131 GLY B CA 1
ATOM 2134 C C . GLY B 1 131 ? -11.094 -4.34 6.719 1 96.88 131 GLY B C 1
ATOM 2135 O O . GLY B 1 131 ? -10.609 -3.24 6.449 1 96.88 131 GLY B O 1
ATOM 2136 N N . GLY B 1 132 ? -11.977 -4.48 7.609 1 95.19 132 GLY B N 1
ATOM 2137 C CA . GLY B 1 132 ? -12.523 -3.363 8.367 1 95.19 132 GLY B CA 1
ATOM 2138 C C . GLY B 1 132 ? -11.492 -2.66 9.227 1 95.19 132 GLY B C 1
ATOM 2139 O O . GLY B 1 132 ? -11.477 -1.431 9.305 1 95.19 132 GLY B O 1
ATOM 2140 N N . SER B 1 133 ? -10.656 -3.414 9.883 1 95.5 133 SER B N 1
ATOM 2141 C CA . SER B 1 133 ? -9.617 -2.834 10.734 1 95.5 133 SER B CA 1
ATOM 2142 C C . SER B 1 133 ? -8.609 -2.045 9.914 1 95.5 133 SER B C 1
ATOM 2144 O O . SER B 1 133 ? -8.133 -0.992 10.344 1 95.5 133 SER B O 1
ATOM 2146 N N . THR B 1 134 ? -8.273 -2.623 8.789 1 97.31 134 THR B N 1
ATOM 2147 C CA . THR B 1 134 ? -7.34 -1.927 7.906 1 97.31 134 THR B CA 1
ATOM 2148 C C . THR B 1 134 ? -7.914 -0.579 7.477 1 97.31 134 THR B C 1
ATOM 2150 O O . THR B 1 134 ? -7.203 0.43 7.473 1 97.31 134 THR B O 1
ATOM 2153 N N . LEU B 1 135 ? -9.188 -0.542 7.16 1 96.69 135 LEU B N 1
ATOM 2154 C CA . LEU B 1 135 ? -9.859 0.701 6.789 1 96.69 135 LEU B CA 1
ATOM 2155 C C . LEU B 1 135 ? -9.891 1.672 7.965 1 96.69 135 LEU B C 1
ATOM 2157 O O . LEU B 1 135 ? -9.648 2.871 7.793 1 96.69 135 LEU B O 1
ATOM 2161 N N . ALA B 1 136 ? -10.148 1.195 9.102 1 95.94 136 ALA B N 1
ATOM 2162 C CA . ALA B 1 136 ? -10.281 2.031 10.297 1 95.94 136 ALA B CA 1
ATOM 2163 C C . ALA B 1 136 ? -8.945 2.676 10.656 1 95.94 136 ALA B C 1
ATOM 2165 O O . ALA B 1 136 ? -8.891 3.865 10.984 1 95.94 136 ALA B O 1
ATOM 2166 N N . VAL B 1 137 ? -7.895 1.902 10.594 1 96.19 137 VAL B N 1
ATOM 2167 C CA . VAL B 1 137 ? -6.566 2.424 10.898 1 96.19 137 VAL B CA 1
ATOM 2168 C C . VAL B 1 137 ? -6.188 3.498 9.883 1 96.19 137 VAL B C 1
ATOM 2170 O O . VAL B 1 137 ? -5.664 4.551 10.25 1 96.19 137 VAL B O 1
ATOM 2173 N N . GLY B 1 138 ? -6.469 3.195 8.617 1 96.25 138 GLY B N 1
ATOM 2174 C CA . GLY B 1 138 ? -6.215 4.188 7.59 1 96.25 138 GLY B CA 1
ATOM 2175 C C . GLY B 1 138 ? -6.984 5.48 7.801 1 96.25 138 GLY B C 1
ATOM 2176 O O . GLY B 1 138 ? -6.441 6.57 7.602 1 96.25 138 GLY B O 1
ATOM 2177 N N . HIS B 1 139 ? -8.18 5.289 8.156 1 95 139 HIS B N 1
ATOM 2178 C CA . HIS B 1 139 ? -9.023 6.457 8.391 1 95 139 HIS B CA 1
ATOM 2179 C C . HIS B 1 139 ? -8.5 7.289 9.555 1 95 139 HIS B C 1
ATOM 2181 O O . HIS B 1 139 ? -8.453 8.516 9.469 1 95 139 HIS B O 1
ATOM 2187 N N . LYS B 1 140 ? -8.18 6.668 10.648 1 95.62 140 LYS B N 1
ATOM 2188 C CA . LYS B 1 140 ? -7.645 7.371 11.805 1 95.62 140 LYS B CA 1
ATOM 2189 C C . LYS B 1 140 ? -6.344 8.094 11.461 1 95.62 140 LYS B C 1
ATOM 2191 O O . LYS B 1 140 ? -6.113 9.219 11.906 1 95.62 140 LYS B O 1
ATOM 2196 N N . TYR B 1 141 ? -5.52 7.473 10.703 1 96 141 TYR B N 1
ATOM 2197 C CA . TYR B 1 141 ? -4.27 8.086 10.273 1 96 141 TYR B CA 1
ATOM 2198 C C . TYR B 1 141 ? -4.535 9.328 9.43 1 96 141 TYR B C 1
ATOM 2200 O O . TYR B 1 141 ? -3.896 10.367 9.625 1 96 141 TYR B O 1
ATOM 2208 N N . LEU B 1 142 ? -5.43 9.203 8.453 1 94.88 142 LEU B N 1
ATOM 2209 C CA . LEU B 1 142 ? -5.734 10.336 7.582 1 94.88 142 LEU B CA 1
ATOM 2210 C C . LEU B 1 142 ? -6.332 11.492 8.383 1 94.88 142 LEU B C 1
ATOM 2212 O O . LEU B 1 142 ? -6.07 12.656 8.078 1 94.88 142 LEU B O 1
ATOM 2216 N N . LYS B 1 143 ? -7.16 11.125 9.344 1 94.12 143 LYS B N 1
ATOM 2217 C CA . LYS B 1 143 ? -7.715 12.164 10.203 1 94.12 143 LYS B CA 1
ATOM 2218 C C . LYS B 1 143 ? -6.605 12.898 10.961 1 94.12 143 LYS B C 1
ATOM 2220 O O . LYS B 1 143 ? -6.66 14.125 11.109 1 94.12 143 LYS B O 1
ATOM 2225 N N . HIS B 1 144 ? -5.707 12.172 11.391 1 94.31 144 HIS B N 1
ATOM 2226 C CA . HIS B 1 144 ? -4.562 12.766 12.07 1 94.31 144 HIS B CA 1
ATOM 2227 C C . HIS B 1 144 ? -3.812 13.719 11.148 1 94.31 144 HIS B C 1
ATOM 2229 O O . HIS B 1 144 ? -3.424 14.812 11.562 1 94.31 144 HIS B O 1
ATOM 2235 N N . VAL B 1 145 ? -3.627 13.305 9.953 1 94.44 145 VAL B N 1
ATOM 2236 C CA . VAL B 1 145 ? -2.92 14.125 8.977 1 94.44 145 VAL B CA 1
ATOM 2237 C C . VAL B 1 145 ? -3.742 15.367 8.648 1 94.44 145 VAL B C 1
ATOM 2239 O O . VAL B 1 145 ? -3.199 16.469 8.547 1 94.44 145 VAL B O 1
ATOM 2242 N N . ASP B 1 146 ? -4.988 15.156 8.516 1 92.56 146 ASP B N 1
ATOM 2243 C CA . ASP B 1 146 ? -5.883 16.266 8.172 1 92.56 146 ASP B CA 1
ATOM 2244 C C . ASP B 1 146 ? -5.922 17.297 9.297 1 92.56 146 ASP B C 1
ATOM 2246 O O . ASP B 1 146 ? -6.098 18.484 9.039 1 92.56 146 ASP B O 1
ATOM 2250 N N . LYS B 1 147 ? -5.809 16.844 10.477 1 90.88 147 LYS B N 1
ATOM 2251 C CA . LYS B 1 147 ? -5.848 17.75 11.625 1 90.88 147 LYS B CA 1
ATOM 2252 C C . LYS B 1 147 ? -4.641 18.688 11.625 1 90.88 147 LYS B C 1
ATOM 2254 O O . LYS B 1 147 ? -4.711 19.797 12.148 1 90.88 147 LYS B O 1
ATOM 2259 N N . LYS B 1 148 ? -3.67 18.297 11.07 1 84.62 148 LYS B N 1
ATOM 2260 C CA . LYS B 1 148 ? -2.451 19.094 11.031 1 84.62 148 LYS B CA 1
ATOM 2261 C C . LYS B 1 148 ? -2.451 20.031 9.828 1 84.62 148 LYS B C 1
ATOM 2263 O O . LYS B 1 148 ? -1.596 20.922 9.719 1 84.62 148 LYS B O 1
ATOM 2268 N N . ALA B 1 149 ? -3.324 19.891 8.906 1 71.12 149 ALA B N 1
ATOM 2269 C CA . ALA B 1 149 ? -3.457 20.75 7.73 1 71.12 149 ALA B CA 1
ATOM 2270 C C . ALA B 1 149 ? -4.332 21.953 8.031 1 71.12 149 ALA B C 1
ATOM 2272 O O . ALA B 1 149 ? -5.215 21.891 8.891 1 71.12 149 ALA B O 1
#

Foldseek 3Di:
DPPLPCLVVVCVVDPVVVCCCCLAPVLLVQLLVLQLVLLLCLLQVCPVCVVPVPDDSVVSSVVSLVSNLRSQLSNQLPAQVLSVDDPVVSSVVSNVVSCCLSVVSSVVSNVVSVVDDPDNVVSNVVSNVSSVVSVVVVVVVSVVVSVVD/DPPLPCLPVVCVVDPVVVCCCCLAPVLLVQLLVLQLQLLLCLLQVCPVCVVPVPDDSVVSSVVSLVSNLRSQLSNQLPAQVLSVDDSVVSSVVSNVVSCCLSVVSSVVSNVVSVVDDPDSVVSNVVSNVSSVVSVVVVVVVSVVVSVVD

Sequence (298 aa):
MESSDGCCSLGKYIPANVRAAAMNTYFPWSGAVCYSVLSASVIHPNLLPRIFPEQDVGTVENVLLVASHMGIGAFMAGRPHLMSLPCKQRWLYATYLTVLFNMGSLLSWAVIRVALPSNGFIRVLLGFLIGGSTLAVGHKYLKHVDKKAMESSDGCCSLGKYIPANVRAAAMNTYFPWSGAVCYSVLSASVIHPNLLPRIFPEQDVGTVENVLLVASHMGIGAFMAGRPHLMSLPCKQRWLYATYLTVLFNMGSLLSWAVIRVALPSNGFIRVLLGFLIGGSTLAVGHKYLKHVDKKA

Secondary structure (DSSP, 8-state):
--TTSSSSGGGGSS-HHHHHHIIIIIHHHHHHHHHHHHHHHHHSTTHHHHH-TTS-HHHHHHHHHHHHHHHHHHHHHT-HHHHTS-HHHHHHHHHHHHHHHHHHHHHHHHHHHHHS-S-HHHHHHHHHHHHHHHHHHHHHHHHHHHHT-/--TTSSSSGGGGTS-HHHHHHIIIIIHHHHHHHHHHHHHHHHHSTTHHHHH-TTS-HHHHHHHHHHHHHHHHHHHHHT-HHHHTS-HHHHHHHHHHHHHHHHHHHHHHHHHHHHHS-S-HHHHHHHHHHHHHHHHHHHHHHHHHHHHH-